Protein AF-A0A1G4YF52-F1 (afdb_monomer)

Mean predicted aligned error: 19.92 Å

pLDDT: mean 73.56, std 22.75, range [31.88, 98.62]

Secondary structure (DSSP, 8-state):
-------PPPPPP--PPP----------------PPP--PPP--PPPP------------PSP-S-------S-TTS-------PPPPPTT---TT-----PSPPTT--HHHHHHHHHHHHHHHHTTSS-GGGGGGGB-HHHHHHHHHSPPPHHHHS-SS--EE-PPEEEEEETTEEEEEEEEEETTEEEEEEEEEEEETTEEEEEEEEE-

InterPro domains:
  IPR045596 Protein of unknown function DUF6459 [PF20060] (109-211)

Foldseek 3Di:
DDDDDDDDDDDDDDDDDDDDDDDDDDDDDDDDDDDDDDDDPDDPDDPDPPDDDDDDDDDPDPDPPPDPPPPPDDPPDPPPDDPDDPDPDPPCPPPPPPPPCDPAQLQGDCQVLLVVLVVQLLCCLLVVHPLVVCPVQADPVVSCCSVVDRRDCQSPDDDFDKDKDDKDWDCPDPQKIKIWIWIDGPRDIKIKIWIWGQDPSHTHTPDIDID

Radius of gyration: 33.39 Å; Cα contacts (8 Å, |Δi|>4): 180; chains: 1; bounding box: 87×98×67 Å

Organism: NCBI:txid1960309

Nearest PDB structures (foldseek):
  3fka-assembly1_D  TM=5.921E-01  e=1.219E-02  Ruegeria pomeroyi DSS-3
  6w3w-assembly1_A  TM=5.669E-01  e=1.467E-02  synthetic construct
  6d63-assembly3_E  TM=6.191E-01  e=3.702E-02  Pseudomonas sp. ADP
  5kph-assembly1_A  TM=7.102E-01  e=6.863E-02  synthetic construct
  4r80-assembly2_B  TM=5.428E-01  e=4.456E-02  synthetic construct

Sequence (211 aa):
MSTPAPLHLDPATSNPATSNPATSNSATSNPATSNPAASNPAVHERPAPGRVRLRLVPTPGPSTQAVPVTQLVQRGVPALRPVLAPGPRPGAVPAGAAVRTGAPSPAGPPAPVAHRLLTMTLEAFSGLRPLAQLRAAYTLPVFTAITRGRRPAWCAAGSGPLLVGGVRVAEPVEGVAEVCAVARRNGRAHAVAARLEVIDGRWRCTALQVG

Structure (mmCIF, N/CA/C/O backbone):
data_AF-A0A1G4YF52-F1
#
_entry.id   AF-A0A1G4YF52-F1
#
loop_
_atom_site.group_PDB
_atom_site.id
_atom_site.type_symbol
_atom_site.label_atom_id
_atom_site.label_alt_id
_atom_site.label_comp_id
_atom_site.label_asym_id
_atom_site.label_entity_id
_atom_site.label_seq_id
_atom_site.pdbx_PDB_ins_code
_atom_site.Cartn_x
_atom_site.Cartn_y
_atom_site.Cartn_z
_atom_site.occupancy
_atom_site.B_iso_or_equiv
_atom_site.auth_seq_id
_atom_site.auth_comp_id
_atom_site.auth_asym_id
_atom_site.auth_atom_id
_atom_site.pdbx_PDB_model_num
ATOM 1 N N . MET A 1 1 ? 46.191 65.620 31.663 1.00 46.88 1 MET A N 1
ATOM 2 C CA . MET A 1 1 ? 45.091 64.702 32.028 1.00 46.88 1 MET A CA 1
ATOM 3 C C . MET A 1 1 ? 45.248 63.423 31.224 1.00 46.88 1 MET A C 1
ATOM 5 O O . MET A 1 1 ? 45.561 63.528 30.047 1.00 46.88 1 MET A O 1
ATOM 9 N N . SER A 1 2 ? 45.023 62.285 31.887 1.00 44.31 2 SER A N 1
ATOM 10 C CA . SER A 1 2 ? 44.928 60.901 31.384 1.00 44.31 2 SER A CA 1
ATOM 11 C C . SER A 1 2 ? 46.107 59.972 31.694 1.00 44.31 2 SER A C 1
ATOM 13 O O . SER A 1 2 ? 47.154 59.988 31.057 1.00 44.31 2 SER A O 1
ATOM 15 N N . THR A 1 3 ? 45.831 59.132 32.690 1.00 48.50 3 THR A N 1
ATOM 16 C CA . THR A 1 3 ? 46.505 57.908 33.139 1.00 48.50 3 THR A CA 1
ATOM 17 C C . THR A 1 3 ? 45.702 56.710 32.605 1.00 48.50 3 THR A C 1
ATOM 19 O O . THR A 1 3 ? 44.473 56.818 32.590 1.00 48.50 3 THR A O 1
ATOM 22 N N . PRO A 1 4 ? 46.299 55.560 32.240 1.00 57.59 4 PRO A N 1
ATOM 23 C CA . PRO A 1 4 ? 45.548 54.313 32.086 1.00 57.59 4 PRO A CA 1
ATOM 24 C C . PRO A 1 4 ? 45.730 53.355 33.281 1.00 57.59 4 PRO A C 1
ATOM 26 O O . PRO A 1 4 ? 46.812 53.244 33.855 1.00 57.59 4 PRO A O 1
ATOM 29 N N . ALA A 1 5 ? 44.640 52.662 33.624 1.00 48.91 5 ALA A N 1
ATOM 30 C CA . ALA A 1 5 ? 44.493 51.641 34.668 1.00 48.91 5 ALA A CA 1
ATOM 31 C C . ALA A 1 5 ? 44.060 50.281 34.043 1.00 48.91 5 ALA A C 1
ATOM 33 O O . ALA A 1 5 ? 43.689 50.267 32.866 1.00 48.91 5 ALA A O 1
ATOM 34 N N . PRO A 1 6 ? 44.138 49.145 34.774 1.00 52.19 6 PRO A N 1
ATOM 35 C CA . PRO A 1 6 ? 44.513 47.847 34.195 1.00 52.19 6 PRO A CA 1
ATOM 36 C C . PRO A 1 6 ? 43.416 46.756 34.092 1.00 52.19 6 PRO A C 1
ATOM 38 O O . PRO A 1 6 ? 42.407 46.793 34.784 1.00 52.19 6 PRO A O 1
ATOM 41 N N . LEU A 1 7 ? 43.731 45.772 33.231 1.00 43.50 7 LEU A N 1
ATOM 42 C CA . LEU A 1 7 ? 43.538 44.301 33.250 1.00 43.50 7 LEU A CA 1
ATOM 43 C C . LEU A 1 7 ? 42.198 43.666 33.701 1.00 43.50 7 LEU A C 1
ATOM 45 O O . LEU A 1 7 ? 41.779 43.747 34.850 1.00 43.50 7 LEU A O 1
ATOM 49 N N . HIS A 1 8 ? 41.619 42.900 32.767 1.00 41.81 8 HIS A N 1
ATOM 50 C CA . HIS A 1 8 ? 40.391 42.099 32.846 1.00 41.81 8 HIS A CA 1
ATOM 51 C C . HIS A 1 8 ? 40.718 40.615 33.139 1.00 41.81 8 HIS A C 1
ATOM 53 O O . HIS A 1 8 ? 41.602 40.052 32.495 1.00 41.81 8 HIS A O 1
ATOM 59 N N . LEU A 1 9 ? 40.020 39.990 34.097 1.00 41.12 9 LEU A N 1
ATOM 60 C CA . LEU A 1 9 ? 40.121 38.569 34.481 1.00 41.12 9 L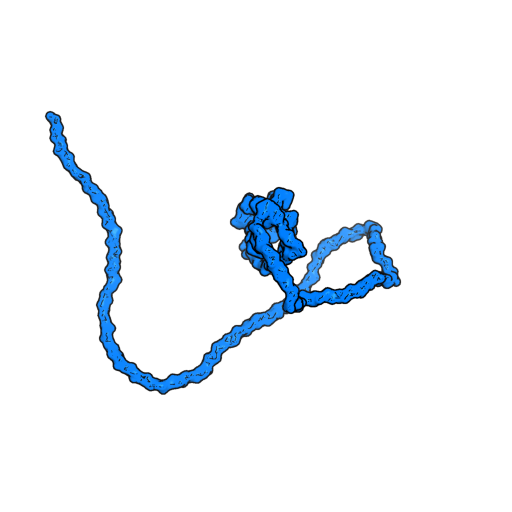EU A CA 1
ATOM 61 C C . LEU A 1 9 ? 38.949 37.765 33.886 1.00 41.12 9 LEU A C 1
ATOM 63 O O . LEU A 1 9 ? 37.799 38.186 34.001 1.00 41.12 9 LEU A O 1
ATOM 67 N N . ASP A 1 10 ? 39.251 36.607 33.294 1.00 47.50 10 ASP A N 1
ATOM 68 C CA . ASP A 1 10 ? 38.288 35.655 32.716 1.00 47.50 10 ASP A CA 1
ATOM 69 C C . ASP A 1 10 ? 37.679 34.683 33.757 1.00 47.50 10 ASP A C 1
ATOM 7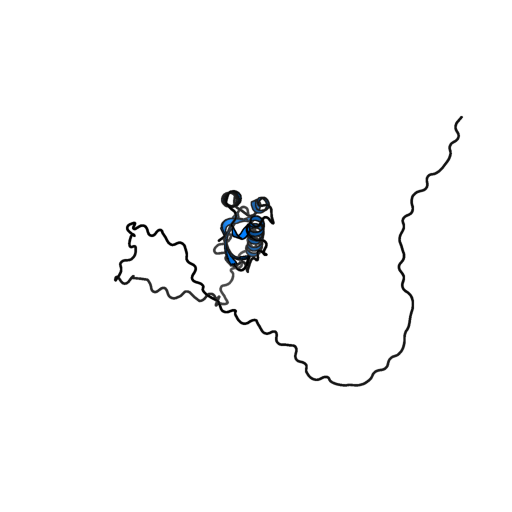1 O O . ASP A 1 10 ? 38.282 34.433 34.806 1.00 47.50 10 ASP A O 1
ATOM 75 N N . PRO A 1 11 ? 36.484 34.110 33.486 1.00 45.78 11 PRO A N 1
ATOM 76 C CA . PRO A 1 11 ? 35.719 33.319 34.450 1.00 45.78 11 PRO A CA 1
ATOM 77 C C . PRO A 1 11 ? 36.140 31.841 34.557 1.00 45.78 11 PRO A C 1
ATOM 79 O O . PRO A 1 11 ? 36.526 31.187 33.589 1.00 45.78 11 PRO A O 1
ATOM 82 N N . ALA A 1 12 ? 35.984 31.302 35.769 1.00 36.62 12 ALA A N 1
ATOM 83 C CA . ALA A 1 12 ? 36.303 29.935 36.169 1.00 36.62 12 ALA A CA 1
ATOM 84 C C . ALA A 1 12 ? 35.325 28.874 35.619 1.00 36.62 12 ALA A C 1
ATOM 86 O O . ALA A 1 12 ? 34.113 28.957 35.818 1.00 36.62 12 ALA A O 1
ATOM 87 N N . THR A 1 13 ? 35.866 27.808 35.023 1.00 41.22 13 THR A N 1
ATOM 88 C CA . THR A 1 13 ? 35.187 26.520 34.796 1.00 41.22 13 THR A CA 1
ATOM 89 C C . THR A 1 13 ? 35.236 25.649 36.054 1.00 41.22 13 THR A C 1
ATOM 91 O O . THR A 1 13 ? 36.308 25.408 36.605 1.00 41.22 13 THR A O 1
ATOM 94 N N . SER A 1 14 ? 34.078 25.146 36.486 1.00 36.59 14 SER A N 1
ATOM 95 C CA . SER A 1 14 ? 33.910 24.257 37.642 1.00 36.59 14 SER A CA 1
ATOM 96 C C . SER A 1 14 ? 33.660 22.815 37.175 1.00 36.59 14 SER A C 1
ATOM 98 O O . SER A 1 14 ? 32.761 22.592 36.371 1.00 36.59 14 SER A O 1
ATOM 100 N N . ASN A 1 15 ? 34.425 21.846 37.690 1.00 45.88 15 ASN A N 1
ATOM 101 C CA . ASN A 1 15 ? 34.174 20.401 37.572 1.00 45.88 15 ASN A CA 1
ATOM 102 C C . ASN A 1 15 ? 34.258 19.777 38.979 1.00 45.88 15 ASN A C 1
ATOM 104 O O . ASN A 1 15 ? 35.278 19.983 39.640 1.00 45.88 15 ASN A O 1
ATOM 108 N N . PRO A 1 16 ? 33.262 18.997 39.446 1.00 45.12 16 PRO 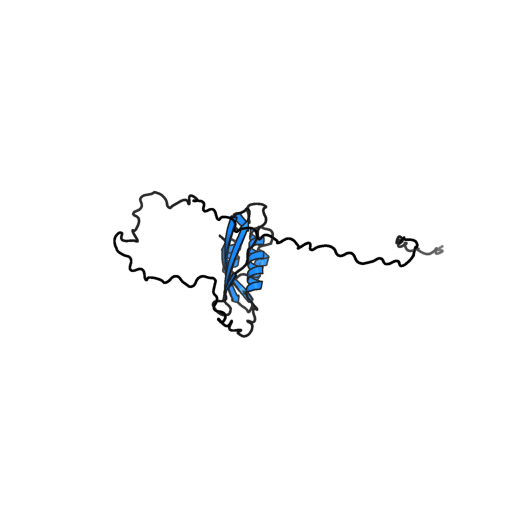A N 1
ATOM 109 C CA . PRO A 1 16 ? 33.380 18.258 40.698 1.00 45.12 16 PRO A CA 1
ATOM 110 C C . PRO A 1 16 ? 33.830 16.796 40.523 1.00 45.12 16 PRO A C 1
ATOM 112 O O . PRO A 1 16 ? 33.685 16.177 39.471 1.00 45.12 16 PRO A O 1
ATOM 115 N N . ALA A 1 17 ? 34.406 16.300 41.618 1.00 37.47 17 ALA A N 1
ATOM 116 C CA . ALA A 1 17 ? 35.292 15.153 41.773 1.00 37.47 17 ALA A CA 1
ATOM 117 C C . ALA A 1 17 ? 34.641 13.758 41.730 1.00 37.47 17 ALA A C 1
ATOM 119 O O . ALA A 1 17 ? 33.527 13.540 42.201 1.00 37.47 17 ALA A O 1
ATOM 120 N N . THR A 1 18 ? 35.441 12.784 41.294 1.00 38.78 18 THR A N 1
ATOM 121 C CA . THR A 1 18 ? 35.258 11.345 41.519 1.00 38.78 18 THR A CA 1
ATOM 122 C C . THR A 1 18 ? 35.755 10.979 42.920 1.00 38.78 18 THR A C 1
ATOM 124 O O . THR A 1 18 ? 36.877 11.320 43.286 1.00 38.78 18 THR A O 1
ATOM 127 N N . SER A 1 19 ? 34.951 10.249 43.693 1.00 38.62 19 SER A N 1
ATOM 128 C CA . SER A 1 19 ? 35.363 9.627 44.959 1.00 38.62 19 SER A CA 1
ATOM 129 C C . SER A 1 19 ? 35.178 8.116 44.858 1.00 38.62 19 SER A C 1
ATOM 131 O O . SER A 1 19 ? 34.131 7.690 44.383 1.00 38.62 19 SER A O 1
ATOM 133 N N . ASN A 1 20 ? 36.167 7.329 45.301 1.00 41.28 20 ASN A N 1
ATOM 134 C CA . ASN A 1 20 ? 35.974 6.021 45.949 1.00 41.28 20 ASN A CA 1
ATOM 135 C C . ASN A 1 20 ? 37.295 5.506 46.573 1.00 41.28 20 ASN A C 1
ATOM 137 O O . ASN A 1 20 ? 38.313 5.505 45.876 1.00 41.28 20 ASN A O 1
ATOM 141 N N . PRO A 1 21 ? 37.298 5.044 47.844 1.00 43.25 21 PRO A N 1
ATOM 142 C CA . PRO A 1 21 ? 38.483 4.500 48.512 1.00 43.25 21 PRO A CA 1
ATOM 143 C C . PRO A 1 21 ? 38.496 2.959 48.706 1.00 43.25 21 PRO A C 1
ATOM 145 O O . PRO A 1 21 ? 37.463 2.325 48.884 1.00 43.25 21 PRO A O 1
ATOM 148 N N . ALA A 1 22 ? 39.732 2.434 48.710 1.00 33.78 22 ALA A N 1
ATOM 149 C CA . ALA A 1 22 ? 40.389 1.415 49.562 1.00 33.78 22 ALA A CA 1
ATOM 150 C C . ALA A 1 22 ? 39.863 -0.042 49.771 1.00 33.78 22 ALA A C 1
ATOM 152 O O . ALA A 1 22 ? 38.911 -0.291 50.499 1.00 33.78 22 ALA A O 1
ATOM 153 N N . THR A 1 23 ? 40.674 -0.987 49.245 1.00 42.25 23 THR A N 1
ATOM 154 C CA . THR A 1 23 ? 41.221 -2.271 49.788 1.00 42.25 23 THR A CA 1
ATOM 155 C C . THR A 1 23 ? 40.370 -3.280 50.577 1.00 42.25 23 THR A C 1
ATOM 157 O O . THR A 1 23 ? 39.848 -2.949 51.635 1.00 42.25 23 THR A O 1
ATOM 160 N N . SER A 1 24 ? 40.471 -4.573 50.202 1.00 32.03 24 SER A N 1
ATOM 161 C CA . SER A 1 24 ? 41.032 -5.671 51.039 1.00 32.03 24 SER A CA 1
ATOM 162 C C . SER A 1 24 ? 41.076 -7.018 50.283 1.00 32.03 24 SER A C 1
ATOM 164 O O . SER A 1 24 ? 40.087 -7.431 49.687 1.00 32.03 24 SER A O 1
ATOM 166 N N . ASN A 1 25 ? 42.218 -7.714 50.342 1.00 41.75 25 ASN A N 1
ATOM 167 C CA . ASN A 1 25 ? 42.430 -9.084 49.842 1.00 41.75 25 ASN A CA 1
ATOM 168 C C . ASN A 1 25 ? 42.254 -10.099 50.987 1.00 41.75 25 ASN A C 1
ATOM 170 O O . ASN A 1 25 ? 42.593 -9.746 52.115 1.00 41.75 25 ASN A O 1
ATOM 174 N N . SER A 1 26 ? 41.876 -11.358 50.700 1.00 35.75 26 SER A N 1
ATOM 175 C CA . SER A 1 26 ? 42.538 -12.573 51.242 1.00 35.75 26 SER A CA 1
ATOM 176 C C . SER A 1 26 ? 41.944 -13.911 50.754 1.00 35.75 26 SER A C 1
ATOM 178 O O . SER A 1 26 ? 40.742 -14.130 50.825 1.00 35.75 26 SER A O 1
ATOM 180 N N . ALA A 1 27 ? 42.878 -14.800 50.390 1.00 32.88 27 ALA A N 1
ATOM 181 C CA . ALA A 1 27 ? 42.946 -16.258 50.577 1.00 32.88 27 ALA A CA 1
ATOM 182 C C . ALA A 1 27 ? 42.021 -17.241 49.818 1.00 32.88 27 ALA A C 1
ATOM 184 O O . ALA A 1 27 ? 40.815 -17.337 50.012 1.00 32.88 27 ALA A O 1
ATOM 185 N N . THR A 1 28 ? 42.705 -18.087 49.044 1.00 42.00 28 THR A N 1
ATOM 186 C CA . THR A 1 28 ? 42.311 -19.366 48.443 1.00 42.00 28 THR A CA 1
ATOM 187 C C . THR A 1 28 ? 41.859 -20.396 49.485 1.00 42.00 28 THR A C 1
ATOM 189 O O . THR A 1 28 ? 42.570 -20.645 50.456 1.00 42.00 28 THR A O 1
ATOM 192 N N . SER A 1 29 ? 40.732 -21.073 49.248 1.00 33.78 29 SER A N 1
ATOM 193 C CA . SER A 1 29 ? 40.367 -22.360 49.867 1.00 33.78 29 SER A CA 1
ATOM 194 C C . SER A 1 29 ? 39.325 -23.064 48.986 1.00 33.78 29 SER A C 1
ATOM 196 O O . SER A 1 29 ? 38.200 -22.589 48.867 1.00 33.78 29 SER A O 1
ATOM 198 N N . ASN A 1 30 ? 39.689 -24.184 48.354 1.00 40.62 30 ASN A N 1
ATOM 199 C CA . ASN A 1 30 ? 38.728 -25.085 47.701 1.00 40.62 30 ASN A CA 1
ATOM 200 C C . ASN A 1 30 ? 37.968 -25.900 48.760 1.00 40.62 30 ASN A C 1
ATOM 202 O O . ASN A 1 30 ? 38.568 -26.285 49.766 1.00 40.62 30 ASN A O 1
ATOM 206 N N . PRO A 1 31 ? 36.717 -26.300 48.476 1.00 40.75 31 PRO A N 1
ATOM 207 C CA . PRO A 1 31 ? 36.337 -27.673 48.790 1.00 40.75 31 PRO A CA 1
ATOM 208 C C . PRO A 1 31 ? 35.545 -28.379 47.676 1.00 40.75 31 PRO A C 1
ATOM 210 O O . PRO A 1 31 ? 35.240 -27.835 46.619 1.00 40.75 31 PRO A O 1
ATOM 213 N N . ALA A 1 32 ? 35.328 -29.662 47.948 1.00 31.88 32 ALA A N 1
ATOM 214 C CA . ALA A 1 32 ? 35.034 -30.767 47.058 1.00 31.88 32 ALA A CA 1
ATOM 215 C C . ALA A 1 32 ? 33.641 -30.799 46.403 1.00 31.88 32 ALA A C 1
ATOM 217 O O . ALA A 1 32 ? 32.674 -30.179 46.832 1.00 31.88 32 ALA A O 1
ATOM 218 N N . THR A 1 33 ? 33.600 -31.647 45.379 1.00 43.66 33 THR A N 1
ATOM 219 C CA . THR A 1 33 ? 32.490 -32.284 44.670 1.00 43.66 33 THR A CA 1
ATOM 220 C C . THR A 1 33 ? 31.196 -32.470 45.474 1.00 43.66 33 THR A C 1
ATOM 222 O O . THR A 1 33 ? 31.136 -33.265 46.408 1.00 43.66 33 THR A O 1
ATOM 225 N N . SER A 1 34 ? 30.112 -31.865 44.990 1.00 34.03 34 SER A N 1
ATOM 226 C CA . SER A 1 34 ? 28.740 -32.326 45.236 1.00 34.03 34 SER A CA 1
ATOM 227 C C . SER A 1 34 ? 27.871 -31.995 44.021 1.00 34.03 34 SER A C 1
ATOM 229 O O . SER A 1 34 ? 27.716 -30.837 43.641 1.00 34.03 34 SER A O 1
ATOM 231 N N . ASN A 1 35 ? 27.366 -33.046 43.383 1.00 41.06 35 ASN A N 1
ATOM 232 C CA . ASN A 1 35 ? 26.596 -33.034 42.143 1.00 41.06 35 ASN A CA 1
ATOM 233 C C . ASN A 1 35 ? 25.138 -32.604 42.429 1.00 41.06 35 ASN A C 1
ATOM 235 O O . ASN A 1 35 ? 24.509 -33.250 43.271 1.00 41.06 35 ASN A O 1
ATOM 239 N N . PRO A 1 36 ? 24.550 -31.591 41.763 1.00 39.94 36 PRO A N 1
ATOM 240 C CA . PRO A 1 36 ? 23.117 -31.346 41.847 1.00 39.94 36 PRO A CA 1
ATOM 241 C C . PRO A 1 36 ? 22.361 -32.080 40.734 1.00 39.94 36 PRO A C 1
ATOM 243 O O . PRO A 1 36 ? 22.730 -32.063 39.560 1.00 39.94 36 PRO A O 1
ATOM 246 N N . ALA A 1 37 ? 21.284 -32.739 41.152 1.00 35.53 37 ALA A N 1
ATOM 247 C CA . ALA A 1 37 ? 20.333 -33.459 40.326 1.00 35.53 37 ALA A CA 1
ATOM 248 C C . ALA A 1 37 ? 19.732 -32.599 39.199 1.00 35.53 37 ALA A C 1
ATOM 250 O O . ALA A 1 37 ? 19.524 -31.392 39.334 1.00 35.53 37 ALA A O 1
ATOM 251 N N . ALA A 1 38 ? 19.413 -33.281 38.099 1.00 43.91 38 ALA A N 1
ATOM 252 C CA . ALA A 1 38 ? 18.742 -32.762 36.919 1.00 43.91 38 ALA A CA 1
ATOM 253 C C . ALA A 1 38 ? 17.553 -31.847 37.262 1.00 43.91 38 ALA A C 1
ATOM 255 O O . ALA A 1 38 ? 16.539 -32.292 37.793 1.00 43.91 38 ALA A O 1
ATOM 256 N N . SER A 1 39 ? 17.662 -30.575 36.881 1.00 37.03 39 SER A N 1
ATOM 257 C CA . SER A 1 39 ? 16.522 -29.670 36.743 1.00 37.03 39 SER A CA 1
ATOM 258 C C . SER A 1 39 ? 16.392 -29.327 35.266 1.00 37.03 39 SER A C 1
ATOM 260 O O . SER A 1 39 ? 17.145 -28.524 34.722 1.00 37.03 39 SER A O 1
ATOM 262 N N . ASN A 1 40 ? 15.477 -30.023 34.599 1.00 46.41 40 ASN 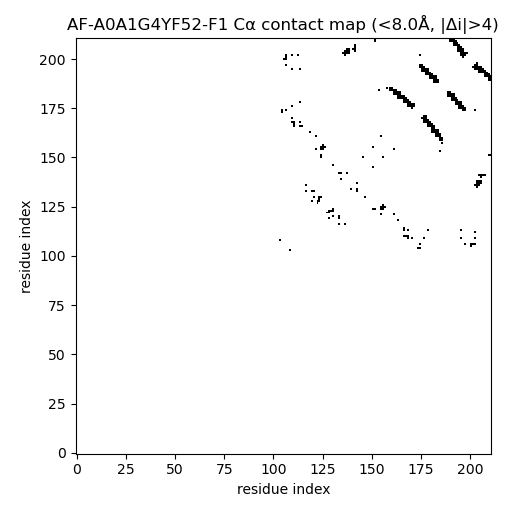A N 1
ATOM 263 C CA . ASN A 1 40 ? 15.143 -29.794 33.200 1.00 46.41 40 ASN A CA 1
ATOM 264 C C . ASN A 1 40 ? 14.492 -28.397 33.068 1.00 46.41 40 ASN A C 1
ATOM 266 O O . ASN A 1 40 ? 13.570 -28.107 33.836 1.00 46.41 40 ASN A O 1
ATOM 270 N N . PRO A 1 41 ? 14.919 -27.519 32.142 1.00 43.19 41 PRO A N 1
ATOM 271 C CA . 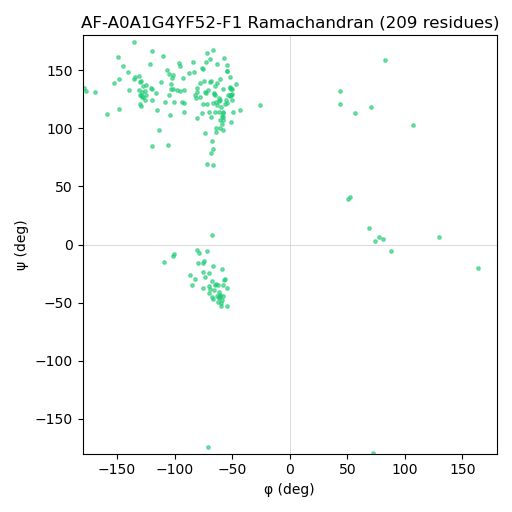PRO A 1 41 ? 14.266 -26.230 31.945 1.00 43.19 41 PRO A CA 1
ATOM 272 C C . PRO A 1 41 ? 12.871 -26.414 31.331 1.00 43.19 41 PRO A C 1
ATOM 274 O O . PRO A 1 41 ? 12.651 -27.265 30.468 1.00 43.19 41 PRO A O 1
ATOM 277 N N . ALA A 1 42 ? 11.929 -25.609 31.820 1.00 38.94 42 ALA A N 1
ATOM 278 C CA . ALA A 1 42 ? 10.509 -25.659 31.503 1.00 38.94 42 ALA A CA 1
ATOM 279 C C . ALA A 1 42 ? 10.230 -25.650 29.991 1.00 38.94 42 ALA A C 1
ATOM 281 O O . ALA A 1 42 ? 10.674 -24.773 29.248 1.00 38.94 42 ALA A O 1
ATOM 282 N N . VAL A 1 43 ? 9.427 -26.619 29.554 1.00 39.47 43 VAL A N 1
ATOM 283 C CA . VAL A 1 43 ? 8.805 -26.640 28.232 1.00 39.47 43 VAL A CA 1
ATOM 284 C C . VAL A 1 43 ? 7.906 -25.407 28.124 1.00 39.47 43 VAL A C 1
ATOM 286 O O . VAL A 1 43 ? 6.908 -25.296 28.831 1.00 39.47 43 VAL A O 1
ATOM 289 N N . HIS A 1 44 ? 8.250 -24.469 27.242 1.00 41.75 44 HIS A N 1
ATOM 290 C CA . HIS A 1 44 ? 7.326 -23.418 26.831 1.00 41.75 44 HIS A CA 1
ATOM 291 C C . HIS A 1 44 ? 6.141 -24.069 26.110 1.00 41.75 44 HIS A C 1
ATOM 293 O O . HIS A 1 44 ? 6.231 -24.432 24.934 1.00 41.75 44 HIS A O 1
ATOM 299 N N . GLU A 1 45 ? 5.023 -24.232 26.816 1.00 38.84 45 GLU A N 1
ATOM 300 C CA . GLU A 1 45 ? 3.760 -24.627 26.208 1.00 38.84 45 GLU A CA 1
ATOM 301 C C . GLU A 1 45 ? 3.354 -23.591 25.154 1.00 38.84 45 GLU A C 1
ATOM 303 O O . GLU A 1 45 ? 3.152 -22.403 25.415 1.00 38.84 45 GLU A O 1
ATOM 308 N N . ARG A 1 46 ? 3.256 -24.067 23.915 1.00 42.69 46 ARG A N 1
ATOM 309 C CA . ARG A 1 46 ? 2.696 -23.333 22.787 1.00 42.69 46 AR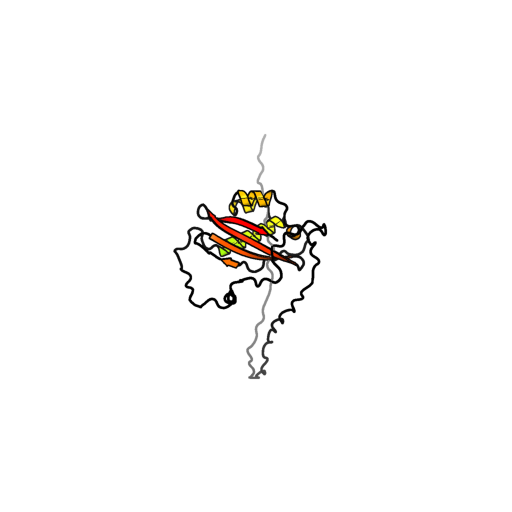G A CA 1
ATOM 310 C C . ARG A 1 46 ? 1.226 -23.026 23.106 1.00 42.69 46 ARG A C 1
ATOM 312 O O . ARG A 1 46 ? 0.486 -23.972 23.375 1.00 42.69 46 ARG A O 1
ATOM 319 N N . PRO A 1 47 ? 0.758 -21.766 23.039 1.00 48.59 47 PRO A N 1
ATOM 320 C CA . PRO A 1 47 ? -0.650 -21.477 23.271 1.00 48.59 47 PRO A CA 1
ATOM 321 C C . PRO A 1 47 ? -1.485 -22.233 22.233 1.00 48.59 47 PRO A C 1
ATOM 323 O O . PRO A 1 47 ? -1.243 -22.129 21.026 1.00 48.59 47 PRO A O 1
ATOM 326 N N . ALA A 1 48 ? -2.433 -23.035 22.720 1.00 59.75 48 ALA A N 1
ATOM 327 C CA . ALA A 1 48 ? -3.352 -23.804 21.893 1.00 59.75 48 ALA A CA 1
ATOM 328 C C . ALA A 1 48 ? -4.037 -22.888 20.858 1.00 59.75 48 ALA A C 1
ATOM 330 O O . ALA A 1 48 ? -4.326 -21.726 21.168 1.00 59.75 48 ALA A O 1
ATOM 331 N N . PRO A 1 49 ? -4.312 -23.365 19.628 1.00 57.53 49 PRO A N 1
ATOM 332 C CA . PRO A 1 49 ? -4.990 -22.557 18.625 1.00 57.53 49 PRO A CA 1
ATOM 333 C C . PRO A 1 49 ? -6.356 -22.123 19.167 1.00 57.53 49 PRO A C 1
ATOM 335 O O . PRO A 1 49 ? -7.259 -22.938 19.357 1.00 57.53 49 PRO A O 1
ATOM 338 N N . GLY A 1 50 ? -6.483 -20.824 19.447 1.00 63.34 50 GLY A N 1
ATOM 339 C CA . GLY A 1 50 ? -7.711 -20.222 19.944 1.00 63.34 50 GLY A CA 1
ATOM 340 C C . GLY A 1 50 ? -8.886 -20.586 19.042 1.00 63.34 50 GLY A C 1
ATOM 341 O O . GLY A 1 50 ? -8.832 -20.425 17.821 1.00 63.34 50 GLY A O 1
ATOM 342 N N . ARG A 1 51 ? -9.948 -21.110 19.653 1.00 59.44 51 ARG A N 1
ATOM 343 C CA . ARG A 1 51 ? -11.162 -21.566 18.975 1.00 59.44 51 ARG A CA 1
ATOM 344 C C . ARG A 1 51 ? -11.768 -20.404 18.181 1.00 59.44 51 ARG A C 1
ATOM 346 O O . ARG A 1 51 ? -12.230 -19.423 18.761 1.00 59.44 51 ARG A O 1
ATOM 353 N N . VAL A 1 52 ? -11.762 -20.497 16.852 1.00 59.88 52 VAL A N 1
ATOM 354 C CA . VAL A 1 52 ? -12.394 -19.491 15.987 1.00 59.88 52 VAL A CA 1
ATOM 355 C C . VAL A 1 52 ? -13.904 -19.543 16.214 1.00 59.88 52 VAL A C 1
ATOM 357 O O . VAL A 1 52 ? -14.528 -20.588 16.032 1.00 59.88 52 VAL A O 1
ATOM 360 N N . ARG A 1 53 ? -14.503 -18.418 16.621 1.00 68.75 53 ARG A N 1
ATOM 361 C CA . ARG A 1 53 ? -15.954 -18.297 16.798 1.00 68.75 53 ARG A CA 1
ATOM 362 C C . ARG A 1 53 ? -16.542 -17.509 15.637 1.00 68.75 53 ARG A C 1
ATOM 364 O O . ARG A 1 53 ? -16.314 -16.307 15.516 1.00 68.75 53 ARG A O 1
ATOM 371 N N . LEU A 1 54 ? -17.313 -18.186 14.795 1.00 53.38 54 LEU A N 1
ATOM 372 C CA . LEU A 1 54 ? -18.115 -17.528 13.771 1.00 53.38 54 LEU A CA 1
ATOM 373 C C . LEU A 1 54 ? -19.313 -16.853 14.449 1.00 53.38 54 LEU A C 1
ATOM 375 O O . LEU A 1 54 ? -19.996 -17.461 15.273 1.00 53.38 54 LEU A O 1
ATOM 379 N N . ARG A 1 55 ? -19.551 -15.582 14.122 1.00 71.88 55 ARG A N 1
ATOM 380 C CA . ARG A 1 55 ? -20.734 -14.835 14.552 1.00 71.88 55 ARG A CA 1
ATOM 381 C C . ARG A 1 55 ? -21.488 -14.407 13.306 1.00 71.88 55 ARG A C 1
ATOM 383 O O . ARG A 1 55 ? -20.916 -13.730 12.456 1.00 71.88 55 ARG A O 1
ATOM 390 N N . LEU A 1 56 ? -22.761 -14.778 13.222 1.00 66.38 56 LEU A N 1
ATOM 391 C CA . LEU A 1 56 ? -23.657 -14.236 12.212 1.00 66.38 56 LEU A CA 1
ATOM 392 C C . LEU A 1 56 ? -23.832 -12.738 12.493 1.00 66.38 56 LEU A C 1
ATOM 394 O O . LEU A 1 56 ? -24.334 -12.351 13.550 1.00 66.38 56 LEU A O 1
ATOM 398 N N . VAL A 1 57 ? -23.340 -11.902 11.582 1.00 69.75 57 VAL A N 1
ATOM 399 C CA . VAL A 1 57 ? -23.535 -10.451 11.617 1.00 69.75 57 VAL A CA 1
ATOM 400 C C . VAL A 1 57 ? -24.656 -10.134 10.633 1.00 69.75 57 VAL A C 1
ATOM 402 O O . VAL A 1 57 ? -24.514 -10.486 9.460 1.00 69.75 57 VAL A O 1
ATOM 405 N N . PRO A 1 58 ? -25.753 -9.490 11.070 1.00 51.09 58 PRO A N 1
ATOM 406 C CA . PRO A 1 58 ? -26.755 -8.973 10.154 1.00 51.09 58 PRO A CA 1
ATOM 407 C C . PRO A 1 58 ? -26.076 -7.956 9.238 1.00 51.09 58 PRO A C 1
ATOM 409 O O . PRO A 1 58 ? -25.678 -6.876 9.672 1.00 51.09 58 PRO A O 1
ATOM 412 N N . THR A 1 59 ? -25.870 -8.336 7.984 1.00 52.72 59 THR A N 1
ATOM 413 C CA . THR A 1 59 ? -25.515 -7.382 6.940 1.00 52.72 59 THR A CA 1
ATOM 414 C C . THR A 1 59 ? -26.817 -6.727 6.494 1.00 52.72 59 THR A C 1
ATOM 416 O O . THR A 1 59 ? -27.810 -7.443 6.339 1.00 52.72 59 THR A O 1
ATOM 419 N N . PRO A 1 60 ? -26.873 -5.392 6.337 1.00 64.81 60 PRO A N 1
ATOM 420 C CA . PRO A 1 60 ? -28.013 -4.768 5.686 1.00 64.81 60 PRO A CA 1
ATOM 421 C C . PRO A 1 60 ? -28.100 -5.362 4.279 1.00 64.81 60 PRO A C 1
ATOM 423 O O . PRO A 1 60 ? -27.263 -5.091 3.418 1.00 64.81 60 PRO A O 1
ATOM 426 N N . GLY A 1 61 ? -29.051 -6.277 4.105 1.00 59.44 61 GLY A N 1
ATOM 427 C CA . GLY A 1 61 ? -29.351 -6.891 2.825 1.00 59.44 61 GLY A CA 1
ATOM 428 C C . GLY A 1 61 ? -29.921 -5.853 1.857 1.00 59.44 61 GLY A C 1
ATOM 429 O O . GLY A 1 61 ? -30.277 -4.746 2.272 1.00 59.44 61 GLY A O 1
ATOM 430 N N . PRO A 1 62 ? -30.013 -6.192 0.564 1.00 60.09 62 PRO A N 1
ATOM 431 C CA . PRO A 1 62 ? -30.695 -5.340 -0.402 1.00 60.09 62 PRO A CA 1
ATOM 432 C C . PRO A 1 62 ? -32.128 -5.044 0.067 1.00 60.09 62 PRO A C 1
ATOM 434 O O . PRO A 1 62 ? -32.744 -5.853 0.763 1.00 60.09 62 PRO A O 1
ATOM 437 N N . SER A 1 63 ? -32.646 -3.871 -0.302 1.00 60.28 63 SER A N 1
ATOM 438 C CA . SER A 1 63 ? -33.988 -3.421 0.074 1.00 60.28 63 SER A CA 1
ATOM 439 C C . SER A 1 63 ? -35.041 -4.489 -0.226 1.00 60.28 63 SER A C 1
ATOM 441 O O . SER A 1 63 ? -35.097 -5.003 -1.339 1.00 60.28 63 SER A O 1
ATOM 443 N N . THR A 1 64 ? -35.934 -4.747 0.726 1.00 58.25 64 THR A N 1
ATOM 444 C CA . THR A 1 64 ? -37.098 -5.644 0.609 1.00 58.25 64 THR A CA 1
ATOM 445 C C . THR A 1 64 ? -38.181 -5.148 -0.356 1.00 58.25 64 THR A C 1
ATOM 447 O O . THR A 1 64 ? -39.259 -5.737 -0.419 1.00 58.25 64 THR A O 1
ATOM 450 N N . GLN A 1 65 ? -37.931 -4.075 -1.113 1.00 62.16 65 GLN A N 1
ATOM 451 C CA . GLN A 1 65 ? -38.840 -3.662 -2.174 1.00 62.16 65 GLN A CA 1
ATOM 452 C C . GLN A 1 65 ? -38.879 -4.737 -3.261 1.00 62.16 65 GLN A C 1
ATOM 454 O O . GLN A 1 65 ? -37.841 -5.177 -3.754 1.00 62.16 65 GLN A O 1
ATOM 459 N N . ALA A 1 66 ? -40.091 -5.148 -3.625 1.00 61.91 66 ALA A N 1
ATOM 460 C CA . ALA A 1 66 ? -40.357 -6.118 -4.675 1.00 61.91 66 ALA A CA 1
ATOM 461 C C . ALA A 1 66 ? -40.091 -5.502 -6.061 1.00 61.91 66 ALA A C 1
ATOM 463 O O . ALA A 1 66 ? -41.005 -5.241 -6.834 1.00 61.91 66 ALA A O 1
ATOM 464 N N . VAL A 1 67 ? -38.824 -5.240 -6.371 1.00 68.25 67 VAL A N 1
ATOM 465 C CA . VAL A 1 67 ? -38.362 -5.111 -7.756 1.00 68.25 67 VAL A CA 1
ATOM 466 C C . VAL A 1 67 ? -38.309 -6.523 -8.348 1.00 68.25 67 VAL A C 1
ATOM 468 O O . VAL A 1 67 ? -37.914 -7.452 -7.634 1.00 68.25 67 VAL A O 1
ATOM 471 N N . PRO A 1 68 ? -38.702 -6.736 -9.617 1.00 63.56 68 PRO A N 1
ATOM 472 C CA . PRO A 1 68 ? -38.556 -8.040 -10.249 1.00 63.56 68 PRO A CA 1
ATOM 473 C C . PRO A 1 68 ? -37.077 -8.437 -10.222 1.00 63.56 68 PRO A C 1
ATOM 475 O O . PRO A 1 68 ? -36.235 -7.837 -10.887 1.00 63.56 68 PRO A O 1
ATOM 478 N N . VAL A 1 69 ? -36.753 -9.433 -9.397 1.00 62.88 69 VAL A N 1
ATOM 479 C CA . VAL A 1 69 ? -35.404 -9.984 -9.310 1.00 62.88 69 VAL A CA 1
ATOM 480 C C . VAL A 1 69 ? -35.152 -10.732 -10.608 1.00 62.88 69 VAL A C 1
ATOM 482 O O . VAL A 1 69 ? -35.792 -11.751 -10.868 1.00 62.88 69 VAL A O 1
ATOM 485 N N . THR A 1 70 ? -34.209 -10.251 -11.414 1.00 69.44 70 THR A N 1
ATOM 486 C CA . THR A 1 70 ? -33.697 -11.022 -12.545 1.00 69.44 70 THR A CA 1
ATOM 487 C C . THR A 1 70 ? -33.140 -12.335 -12.003 1.00 69.44 70 THR A C 1
ATOM 489 O O . THR A 1 70 ? -32.105 -12.356 -11.332 1.00 69.44 70 THR A O 1
ATOM 492 N N . GLN A 1 71 ? -33.842 -13.443 -12.244 1.00 63.34 71 GLN A N 1
ATOM 493 C CA . GLN A 1 71 ? -33.361 -14.756 -11.837 1.00 63.34 71 GLN A CA 1
ATOM 494 C C . GLN A 1 71 ? -32.215 -15.168 -12.756 1.00 63.34 71 GLN A C 1
ATOM 496 O O . GLN A 1 71 ? -32.421 -15.707 -13.835 1.00 63.34 71 GLN A O 1
ATOM 501 N N . LEU A 1 72 ? -30.988 -14.922 -12.297 1.00 67.44 72 LEU A N 1
ATOM 502 C CA . LEU A 1 72 ? -29.759 -15.349 -12.976 1.00 67.44 72 LEU A CA 1
ATOM 503 C C . LEU A 1 72 ? -29.527 -16.868 -12.893 1.00 67.44 72 LEU A C 1
ATOM 505 O O . LEU A 1 72 ? -28.570 -17.380 -13.464 1.00 67.44 72 LEU A O 1
ATOM 509 N N . VAL A 1 73 ? -30.369 -17.587 -12.145 1.00 69.62 73 VAL A N 1
ATOM 510 C CA . VAL A 1 73 ? -30.265 -19.031 -11.943 1.00 69.62 73 VAL A CA 1
ATOM 511 C C . VAL A 1 73 ? -31.618 -19.667 -12.213 1.00 69.62 73 VAL A C 1
ATOM 513 O O . VAL A 1 73 ? -32.598 -19.378 -11.527 1.00 69.62 73 VAL A O 1
ATOM 516 N N . GLN A 1 74 ? -31.652 -20.581 -13.177 1.00 73.94 74 GLN A N 1
ATOM 517 C CA . GLN A 1 74 ? -32.824 -21.390 -13.475 1.00 73.94 74 GLN A CA 1
ATOM 518 C C . GLN A 1 74 ? -32.886 -22.556 -12.478 1.00 73.94 74 GLN A C 1
ATOM 520 O O . GLN A 1 74 ? -32.043 -23.455 -12.483 1.00 73.94 74 GLN A O 1
ATOM 525 N N . ARG A 1 75 ? -33.852 -22.514 -11.554 1.00 70.69 75 ARG A N 1
ATOM 526 C CA . ARG A 1 75 ? -34.031 -23.566 -10.541 1.00 70.69 75 ARG A CA 1
ATOM 527 C C . ARG A 1 75 ? -34.408 -24.888 -11.220 1.00 70.69 75 ARG A C 1
ATOM 529 O O . ARG A 1 75 ? -35.247 -24.900 -12.111 1.00 70.69 75 ARG A O 1
ATOM 536 N N . GLY A 1 76 ? -33.799 -25.992 -10.787 1.00 74.25 76 GLY A N 1
ATOM 537 C CA . GLY A 1 76 ? -34.077 -27.336 -11.314 1.00 74.25 76 GLY A CA 1
ATOM 538 C C . GLY A 1 76 ? -33.254 -27.741 -12.541 1.00 74.25 76 GLY A C 1
ATOM 539 O O . GLY A 1 76 ? -33.314 -28.899 -12.939 1.00 74.25 76 GLY A O 1
ATOM 540 N N . VAL A 1 77 ? -32.443 -26.837 -13.099 1.00 76.62 77 VAL A N 1
ATOM 541 C CA . VAL A 1 77 ? -31.479 -27.177 -14.151 1.00 76.62 77 VAL A CA 1
ATOM 542 C C . VAL A 1 77 ? -30.130 -27.487 -13.495 1.00 76.62 77 VAL A C 1
ATOM 544 O O . VAL A 1 77 ? -29.599 -26.625 -12.784 1.00 76.62 77 VAL A O 1
ATOM 547 N N . PRO A 1 78 ? -29.547 -28.684 -13.700 1.00 61.28 78 PRO A N 1
ATOM 548 C CA . PRO A 1 78 ? -28.177 -28.950 -13.290 1.00 61.28 78 PRO A CA 1
ATOM 549 C C . PRO A 1 78 ? -27.264 -27.943 -13.985 1.00 61.28 78 PRO A C 1
ATOM 551 O O . PRO A 1 78 ? -27.143 -27.939 -15.210 1.00 61.28 78 PRO A O 1
ATOM 554 N N . ALA A 1 79 ? -26.636 -27.054 -13.218 1.00 61.72 79 ALA A N 1
ATOM 555 C CA . ALA A 1 79 ? -25.604 -26.201 -13.776 1.00 61.72 79 ALA A CA 1
ATOM 556 C C . ALA A 1 79 ? -24.486 -27.121 -14.280 1.00 61.72 79 ALA A C 1
ATOM 558 O O . ALA A 1 79 ? -23.937 -27.892 -13.490 1.00 61.72 79 ALA A O 1
ATOM 559 N N . LEU A 1 80 ? -24.135 -27.024 -15.566 1.00 61.81 80 LEU A N 1
ATOM 560 C CA . LEU A 1 80 ? -22.891 -27.572 -16.106 1.00 61.81 80 LEU A CA 1
ATOM 561 C C . LEU A 1 80 ? -21.729 -26.786 -15.490 1.00 61.81 80 LEU A C 1
ATOM 563 O O . LEU A 1 80 ? -21.083 -25.969 -16.138 1.00 61.81 80 LEU A O 1
ATOM 567 N N . ARG A 1 81 ? -21.509 -26.959 -14.186 1.00 60.97 81 ARG A N 1
ATOM 568 C CA . ARG A 1 81 ? -20.301 -26.495 -13.529 1.00 60.97 81 ARG A CA 1
ATOM 569 C C . ARG A 1 81 ? -19.214 -27.471 -13.944 1.00 60.97 81 ARG A C 1
ATOM 571 O O . ARG A 1 81 ? -19.346 -28.658 -13.640 1.00 60.97 81 ARG A O 1
ATOM 578 N N . PRO A 1 82 ? -18.138 -27.001 -14.591 1.00 65.50 82 PRO A N 1
ATOM 579 C CA . PRO A 1 82 ? -16.923 -27.786 -14.650 1.00 65.50 82 PRO A CA 1
ATOM 580 C C . PRO A 1 82 ? -16.591 -28.205 -13.219 1.00 65.50 82 PRO A C 1
ATOM 582 O O . PRO A 1 82 ? -16.593 -27.365 -12.311 1.00 65.50 82 PRO A O 1
ATOM 585 N N . VAL A 1 83 ? -16.357 -29.497 -12.999 1.00 70.56 83 VAL A N 1
ATOM 586 C CA . VAL A 1 83 ? -15.796 -29.962 -11.732 1.00 70.56 83 VAL A CA 1
ATOM 587 C C . VAL A 1 83 ? -14.369 -29.430 -11.692 1.00 70.56 83 VAL A C 1
ATOM 589 O O . VAL A 1 83 ? -13.438 -30.045 -12.201 1.00 70.56 83 VAL A O 1
ATOM 592 N N . LEU A 1 84 ? -14.212 -28.224 -11.152 1.00 64.69 84 LEU A N 1
ATOM 593 C CA . LEU A 1 84 ? -12.910 -27.665 -10.840 1.00 64.69 84 LEU A CA 1
ATOM 594 C C . LEU A 1 84 ? -12.367 -28.504 -9.689 1.00 64.69 84 LEU A C 1
ATOM 596 O O . LEU A 1 84 ? -12.890 -28.449 -8.573 1.00 64.69 84 LEU A O 1
ATOM 600 N N . ALA A 1 85 ? -11.346 -29.312 -9.971 1.00 75.50 85 ALA A N 1
ATOM 601 C CA . ALA A 1 85 ? -10.580 -29.951 -8.917 1.00 75.50 85 ALA A CA 1
ATOM 602 C C . ALA A 1 85 ? -10.123 -28.856 -7.933 1.00 75.50 85 ALA A C 1
ATOM 604 O O . ALA A 1 85 ? -9.684 -27.790 -8.385 1.00 75.50 85 ALA A O 1
ATOM 605 N N . PRO A 1 86 ? -10.246 -29.066 -6.610 1.00 70.81 86 PRO A N 1
ATOM 606 C CA . PRO A 1 86 ? -9.711 -28.132 -5.635 1.00 70.81 86 PRO A CA 1
ATOM 607 C C . PRO A 1 86 ? -8.259 -27.823 -5.992 1.00 70.81 86 PRO A C 1
ATOM 609 O O . PRO A 1 86 ? -7.449 -28.739 -6.144 1.00 70.81 86 PRO A O 1
ATOM 612 N N . GLY A 1 87 ? -7.944 -26.537 -6.160 1.00 65.69 87 GLY A N 1
ATOM 613 C CA . GLY A 1 87 ? -6.567 -26.113 -6.376 1.00 65.69 87 GLY A CA 1
ATOM 614 C C . GLY A 1 87 ? -5.666 -26.638 -5.250 1.00 65.69 87 GLY A C 1
ATOM 615 O O . GLY A 1 87 ? -6.154 -26.901 -4.142 1.00 65.69 87 GLY A O 1
ATOM 616 N N . PRO A 1 88 ? -4.360 -26.814 -5.507 1.00 71.00 88 PRO A N 1
ATOM 617 C CA . PRO A 1 88 ? -3.433 -27.309 -4.499 1.00 71.00 88 PRO A CA 1
ATOM 618 C C . PRO A 1 88 ? -3.562 -26.485 -3.213 1.00 71.00 88 PRO A C 1
ATOM 620 O O . PRO A 1 88 ? -3.628 -25.254 -3.252 1.00 71.00 88 PRO A O 1
ATOM 623 N N . ARG A 1 89 ? -3.626 -27.169 -2.061 1.00 57.88 89 ARG A N 1
ATOM 624 C CA . ARG A 1 89 ? -3.660 -26.511 -0.747 1.00 57.88 89 ARG A CA 1
ATOM 625 C C . ARG A 1 89 ? -2.501 -25.507 -0.673 1.00 57.88 89 ARG A C 1
ATOM 627 O O . ARG A 1 89 ? -1.359 -25.921 -0.891 1.00 57.88 89 ARG A O 1
ATOM 634 N N . PRO A 1 90 ? -2.745 -24.234 -0.310 1.00 56.31 90 PRO A N 1
ATOM 635 C CA . PRO A 1 90 ? -1.670 -23.300 0.002 1.00 56.31 90 PRO A CA 1
ATOM 636 C C . PRO A 1 90 ? -0.877 -23.867 1.186 1.00 56.31 90 PRO A C 1
ATOM 638 O O . PRO A 1 90 ? -1.341 -23.834 2.324 1.00 56.31 90 PRO A O 1
ATOM 641 N N . GLY A 1 91 ? 0.267 -24.491 0.912 1.00 59.91 91 GLY A N 1
ATOM 642 C CA . GLY A 1 91 ? 1.026 -25.219 1.931 1.00 59.91 91 GLY A CA 1
ATOM 643 C C . GLY A 1 91 ? 2.086 -26.183 1.404 1.00 59.91 91 GLY A C 1
ATOM 644 O O . GLY A 1 91 ? 3.020 -26.481 2.135 1.00 59.91 91 GLY A O 1
ATOM 645 N N . ALA A 1 92 ? 2.007 -26.613 0.145 1.00 54.94 92 ALA A N 1
ATOM 646 C CA . ALA A 1 92 ? 3.101 -27.326 -0.508 1.00 54.94 92 ALA A CA 1
ATOM 647 C C . ALA A 1 92 ? 3.547 -26.521 -1.728 1.00 54.94 92 ALA A C 1
ATOM 649 O O . ALA A 1 92 ? 3.084 -26.740 -2.843 1.00 54.94 92 ALA A O 1
ATOM 650 N N . VAL A 1 93 ? 4.425 -25.543 -1.502 1.00 57.81 93 VAL A N 1
ATOM 651 C CA . VAL A 1 93 ? 5.267 -25.055 -2.596 1.00 57.81 93 VAL A CA 1
ATOM 652 C C . VAL A 1 93 ? 6.127 -26.260 -2.988 1.00 57.81 93 VAL A C 1
ATOM 654 O O . VAL A 1 93 ? 6.811 -26.781 -2.103 1.00 57.81 93 VAL A O 1
ATOM 657 N N . PRO A 1 94 ? 6.085 -26.769 -4.232 1.00 48.44 94 PRO A N 1
ATOM 658 C CA . PRO A 1 94 ? 7.056 -27.770 -4.640 1.00 48.44 94 PRO A CA 1
ATOM 659 C C . PRO A 1 94 ? 8.444 -27.172 -4.409 1.00 48.44 94 PRO A C 1
ATOM 661 O O . PRO A 1 94 ? 8.758 -26.092 -4.920 1.00 48.44 94 PRO A O 1
ATOM 664 N N . ALA A 1 95 ? 9.245 -27.845 -3.581 1.00 51.28 95 ALA A N 1
ATOM 665 C CA . ALA A 1 95 ? 10.656 -27.540 -3.420 1.00 51.28 95 ALA A CA 1
ATOM 666 C C . ALA A 1 95 ? 11.294 -27.661 -4.809 1.00 51.28 95 ALA A C 1
ATOM 668 O O . ALA A 1 95 ? 11.507 -28.766 -5.294 1.00 51.28 95 ALA A O 1
ATOM 669 N N . GLY A 1 96 ? 11.482 -26.534 -5.498 1.00 46.81 96 GLY A N 1
ATOM 670 C CA . GLY A 1 96 ? 11.986 -26.533 -6.870 1.00 46.81 96 GLY A CA 1
ATOM 671 C C . GLY A 1 96 ? 11.200 -25.716 -7.891 1.00 46.81 96 GLY A C 1
ATOM 672 O O . GLY A 1 96 ? 11.584 -25.736 -9.056 1.00 46.81 96 GLY A O 1
ATOM 673 N N . ALA A 1 97 ? 10.179 -24.934 -7.511 1.00 46.78 97 ALA A N 1
ATOM 674 C CA . ALA A 1 97 ? 9.859 -23.746 -8.308 1.00 46.78 97 ALA A CA 1
ATOM 675 C C . ALA A 1 97 ? 11.042 -22.783 -8.155 1.00 46.78 97 ALA A C 1
ATOM 677 O O . ALA A 1 97 ? 1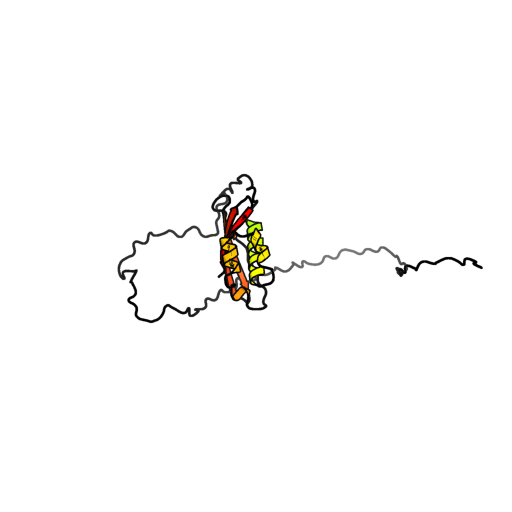1.055 -21.938 -7.261 1.00 46.78 97 ALA A O 1
ATOM 678 N N . ALA A 1 98 ? 12.090 -23.015 -8.947 1.00 47.78 98 ALA A N 1
ATOM 679 C CA . ALA A 1 98 ? 13.273 -22.188 -8.973 1.00 47.78 98 ALA A CA 1
ATOM 680 C C . ALA A 1 98 ? 12.797 -20.746 -9.112 1.00 47.78 98 ALA A C 1
ATOM 682 O O . ALA A 1 98 ? 12.184 -20.377 -10.119 1.00 47.78 98 ALA A O 1
ATOM 683 N N . VAL A 1 99 ? 13.044 -19.951 -8.069 1.00 54.94 99 VAL A N 1
ATOM 684 C CA . VAL A 1 99 ? 13.103 -18.504 -8.200 1.00 54.94 99 VAL A CA 1
ATOM 685 C C . VAL A 1 99 ? 14.061 -18.304 -9.359 1.00 54.94 99 VAL A C 1
ATOM 687 O O . VAL A 1 99 ? 15.251 -18.586 -9.233 1.00 54.94 99 VAL A O 1
ATOM 690 N N . ARG A 1 100 ? 13.535 -17.949 -10.534 1.00 49.41 100 ARG A N 1
ATOM 691 C CA . ARG A 1 100 ? 14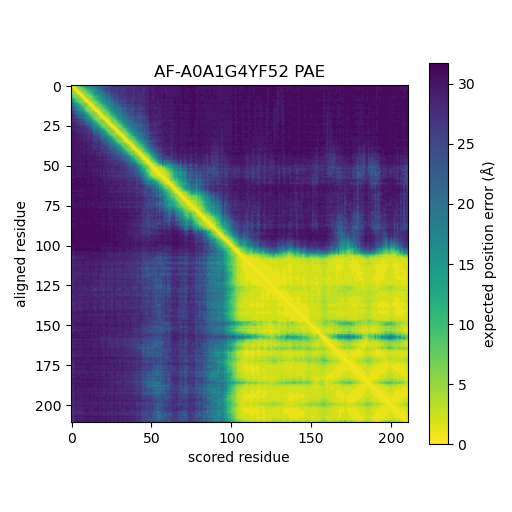.387 -17.473 -11.610 1.00 49.41 100 ARG A CA 1
ATOM 692 C C . ARG A 1 100 ? 14.960 -16.192 -11.050 1.00 49.41 100 ARG A C 1
ATOM 694 O O . ARG A 1 100 ? 14.278 -15.171 -11.032 1.00 49.41 100 ARG A O 1
ATOM 701 N N . THR A 1 101 ? 16.161 -16.280 -10.501 1.00 48.91 101 THR A N 1
ATOM 702 C CA . THR A 1 101 ? 16.944 -15.125 -10.102 1.00 48.91 101 THR A CA 1
ATOM 703 C C . THR A 1 101 ? 17.327 -14.439 -11.407 1.00 48.91 101 THR A C 1
ATOM 705 O O . THR A 1 101 ? 18.399 -14.667 -11.958 1.00 48.91 101 THR A O 1
ATOM 708 N N . GLY A 1 102 ? 16.383 -13.689 -11.980 1.00 53.88 102 GLY A N 1
ATOM 709 C CA . GLY A 1 102 ? 16.689 -12.707 -13.005 1.00 53.88 102 GLY A CA 1
ATOM 710 C C . GLY A 1 102 ? 17.710 -11.728 -12.439 1.00 53.88 102 GLY A C 1
ATOM 711 O O . GLY A 1 102 ? 17.889 -11.639 -11.217 1.00 53.88 102 GLY A O 1
ATOM 712 N N . ALA A 1 103 ? 18.402 -11.011 -13.321 1.00 60.53 103 ALA A N 1
ATOM 713 C CA . ALA A 1 103 ? 19.251 -9.911 -12.890 1.00 60.53 103 ALA A CA 1
ATOM 714 C C . ALA A 1 103 ? 18.467 -9.031 -11.896 1.00 60.53 103 ALA A C 1
ATOM 716 O O . ALA A 1 103 ? 17.264 -8.830 -12.090 1.00 60.53 103 ALA A O 1
ATOM 717 N N . PRO A 1 104 ? 19.094 -8.563 -10.802 1.00 63.09 104 PRO A N 1
ATOM 718 C CA . PRO A 1 104 ? 18.392 -7.762 -9.815 1.00 63.09 104 PRO A CA 1
ATOM 719 C C . PRO A 1 104 ? 17.745 -6.575 -10.523 1.00 63.09 104 PRO A C 1
ATOM 721 O O . PRO A 1 104 ? 18.437 -5.793 -11.178 1.00 63.09 104 PRO A O 1
ATOM 724 N N . SER A 1 105 ? 16.418 -6.465 -10.405 1.00 69.44 105 SER A N 1
ATOM 725 C CA . SER A 1 105 ? 15.691 -5.324 -10.952 1.00 69.44 105 SER A CA 1
ATOM 726 C C . SER A 1 105 ? 16.361 -4.043 -10.448 1.00 69.44 105 SER A C 1
ATOM 728 O O . SER A 1 105 ? 16.659 -3.957 -9.249 1.00 69.44 105 SER A O 1
ATOM 730 N N . PRO A 1 106 ? 16.593 -3.030 -11.300 1.00 77.12 106 PRO A N 1
ATOM 731 C CA . PRO A 1 106 ? 17.210 -1.775 -10.869 1.00 77.12 106 PRO A CA 1
ATOM 732 C C . PRO A 1 106 ? 16.404 -1.072 -9.762 1.00 77.12 106 PRO A C 1
ATOM 734 O O . PRO A 1 106 ? 16.960 -0.283 -9.002 1.00 77.12 106 PRO A O 1
ATOM 737 N N . ALA A 1 107 ? 15.112 -1.393 -9.622 1.00 86.81 107 ALA A N 1
ATOM 738 C CA . ALA A 1 107 ? 14.249 -0.904 -8.548 1.00 86.81 107 ALA A CA 1
ATOM 739 C C . ALA A 1 107 ? 14.438 -1.633 -7.200 1.00 86.81 107 ALA A C 1
ATOM 741 O O . ALA A 1 107 ? 13.855 -1.225 -6.191 1.00 86.81 107 ALA A O 1
ATOM 742 N N . GLY A 1 108 ? 15.233 -2.706 -7.169 1.00 91.81 108 GLY A N 1
ATOM 743 C CA . GLY A 1 108 ? 15.415 -3.580 -6.015 1.00 91.81 108 GLY A CA 1
ATOM 744 C C . GLY A 1 108 ? 14.200 -4.475 -5.726 1.00 91.81 108 GLY A C 1
ATOM 745 O O . GLY A 1 108 ? 13.194 -4.431 -6.438 1.00 91.81 108 GLY A O 1
ATOM 746 N N . PRO A 1 109 ? 14.267 -5.306 -4.672 1.00 93.62 109 PRO A N 1
ATOM 747 C CA . PRO A 1 109 ? 13.190 -6.226 -4.321 1.00 93.62 109 PRO A CA 1
ATOM 748 C C . PRO A 1 109 ? 11.930 -5.483 -3.828 1.00 93.62 109 PRO A C 1
ATOM 750 O O . PRO A 1 109 ? 12.043 -4.538 -3.038 1.00 93.62 109 PRO A O 1
ATOM 753 N N . PRO A 1 110 ? 10.714 -5.933 -4.196 1.00 95.62 110 PRO A N 1
ATOM 754 C CA . PRO A 1 110 ? 9.474 -5.237 -3.841 1.00 95.62 110 PRO A CA 1
ATOM 755 C C . PRO A 1 110 ? 9.083 -5.385 -2.363 1.00 95.62 110 PRO A C 1
ATOM 757 O O . PRO A 1 110 ? 8.441 -4.497 -1.804 1.00 95.62 110 PRO A O 1
ATOM 760 N N . ALA A 1 111 ? 9.472 -6.478 -1.698 1.00 95.88 111 ALA A N 1
ATOM 761 C CA . ALA A 1 111 ? 9.062 -6.794 -0.324 1.00 95.88 111 ALA A CA 1
ATOM 762 C C . ALA A 1 111 ? 9.341 -5.687 0.724 1.00 95.88 111 ALA A C 1
ATOM 764 O O . ALA A 1 111 ? 8.400 -5.282 1.416 1.00 95.88 111 ALA A O 1
ATOM 765 N N . PRO A 1 112 ? 10.571 -5.146 0.858 1.00 96.19 112 PRO A N 1
ATOM 766 C CA . PRO A 1 112 ? 10.837 -4.065 1.811 1.00 96.19 112 PRO A CA 1
ATOM 767 C C . PRO A 1 112 ? 10.079 -2.775 1.468 1.00 96.19 112 PRO A C 1
ATOM 769 O O . PRO A 1 112 ? 9.614 -2.071 2.370 1.00 96.19 112 PRO A O 1
ATOM 772 N N . VAL A 1 113 ? 9.907 -2.476 0.175 1.00 96.94 113 VAL A N 1
ATOM 773 C CA . VAL A 1 113 ? 9.159 -1.295 -0.276 1.00 96.94 113 VAL A CA 1
ATOM 774 C C . VAL A 1 113 ? 7.678 -1.435 0.060 1.00 96.94 113 VAL A C 1
ATOM 776 O O . VAL A 1 113 ? 7.095 -0.504 0.610 1.00 96.94 113 VAL A O 1
ATOM 779 N N . ALA A 1 114 ? 7.088 -2.604 -0.192 1.00 97.25 114 ALA A N 1
ATOM 780 C CA . ALA A 1 114 ? 5.703 -2.917 0.133 1.00 97.25 114 ALA A CA 1
ATOM 781 C C . ALA A 1 114 ? 5.425 -2.774 1.633 1.00 97.25 114 ALA A C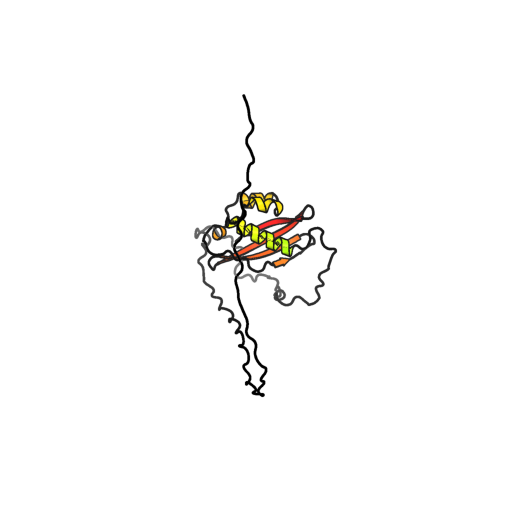 1
ATOM 783 O O . ALA A 1 114 ? 4.467 -2.104 2.021 1.00 97.25 114 ALA A O 1
ATOM 784 N N . HIS A 1 115 ? 6.292 -3.339 2.480 1.00 97.31 115 HIS A N 1
ATOM 785 C CA . HIS A 1 115 ? 6.159 -3.221 3.930 1.00 97.31 115 HIS A CA 1
ATOM 786 C C . HIS A 1 115 ? 6.200 -1.756 4.383 1.00 97.31 115 HIS A C 1
ATOM 788 O O . HIS A 1 115 ? 5.293 -1.290 5.071 1.00 97.31 115 HIS A O 1
ATOM 794 N N . ARG A 1 116 ? 7.210 -0.993 3.942 1.00 97.06 116 ARG A N 1
ATOM 795 C CA . ARG A 1 116 ? 7.333 0.435 4.273 1.00 97.06 116 ARG A CA 1
ATOM 796 C C . ARG A 1 116 ? 6.130 1.239 3.775 1.00 97.06 116 ARG A C 1
ATOM 798 O O . ARG A 1 116 ? 5.621 2.085 4.507 1.00 97.06 116 ARG A O 1
ATOM 805 N N . LEU A 1 117 ? 5.681 0.990 2.546 1.00 97.25 117 LEU A N 1
ATOM 806 C CA . LEU A 1 117 ? 4.560 1.696 1.933 1.00 97.25 117 LEU A CA 1
ATOM 807 C C . LEU A 1 117 ? 3.270 1.473 2.718 1.00 97.25 117 LEU A C 1
ATOM 809 O O . LEU A 1 117 ? 2.608 2.455 3.056 1.00 97.25 117 LEU A O 1
ATOM 813 N N . LEU A 1 118 ? 2.928 0.224 3.047 1.00 97.19 118 LEU A N 1
ATOM 814 C CA . LEU A 1 118 ? 1.713 -0.077 3.807 1.00 97.19 118 LEU A CA 1
ATOM 815 C C . LEU A 1 118 ? 1.755 0.531 5.210 1.00 97.19 118 LEU A C 1
ATOM 817 O O . LEU A 1 118 ? 0.786 1.172 5.613 1.00 97.19 118 LEU A O 1
ATOM 821 N N . THR A 1 119 ? 2.882 0.416 5.917 1.00 96.31 119 THR A N 1
ATOM 822 C CA . THR A 1 119 ? 3.047 1.020 7.246 1.00 96.31 119 THR A CA 1
ATOM 823 C C . THR A 1 119 ? 2.865 2.535 7.195 1.00 96.31 119 THR A C 1
ATOM 825 O O . THR A 1 119 ? 1.996 3.065 7.882 1.00 96.31 119 THR A O 1
ATOM 828 N N . MET A 1 120 ? 3.591 3.239 6.317 1.00 97.00 120 MET A N 1
ATOM 829 C CA . MET A 1 120 ? 3.470 4.700 6.199 1.00 97.00 120 MET A CA 1
ATOM 830 C C . MET A 1 120 ? 2.065 5.137 5.771 1.00 97.00 120 MET A C 1
ATOM 832 O O . MET A 1 120 ? 1.586 6.183 6.202 1.00 97.00 120 MET A O 1
ATOM 836 N N . THR A 1 121 ? 1.399 4.352 4.923 1.00 97.12 121 THR A N 1
ATOM 837 C CA . THR A 1 121 ? 0.035 4.644 4.466 1.00 97.12 121 THR A CA 1
ATOM 838 C C . THR A 1 121 ? -0.961 4.544 5.612 1.00 97.12 121 THR A C 1
ATOM 840 O O . THR A 1 121 ? -1.771 5.449 5.807 1.00 97.12 121 THR A O 1
ATOM 843 N N . LEU A 1 122 ? -0.878 3.477 6.406 1.00 95.75 122 LEU A N 1
ATOM 844 C CA . LEU A 1 122 ? -1.765 3.268 7.545 1.00 95.75 122 LEU A CA 1
ATOM 845 C C . LEU A 1 122 ? -1.485 4.262 8.680 1.00 95.75 122 LEU A C 1
ATOM 847 O O . LEU A 1 122 ? -2.432 4.758 9.284 1.00 95.75 122 LEU A O 1
ATOM 851 N N . GLU A 1 123 ? -0.222 4.634 8.907 1.00 95.31 123 GLU A N 1
ATOM 852 C CA . GLU A 1 123 ? 0.159 5.747 9.790 1.00 95.31 123 GLU A CA 1
ATOM 853 C C . GLU A 1 123 ? -0.410 7.088 9.310 1.00 95.31 123 GLU A C 1
ATOM 855 O O . GLU A 1 123 ? -0.872 7.907 10.105 1.00 95.31 123 GLU A O 1
ATOM 860 N N . ALA A 1 124 ? -0.399 7.336 8.000 1.00 95.62 124 ALA A N 1
ATOM 861 C CA . ALA A 1 124 ? -0.955 8.565 7.453 1.00 95.62 124 ALA A CA 1
ATOM 862 C C . ALA A 1 124 ? -2.482 8.601 7.581 1.00 95.62 124 ALA A C 1
ATOM 864 O O . ALA A 1 124 ? -3.055 9.639 7.922 1.00 95.62 124 ALA A O 1
ATOM 865 N N . PHE A 1 125 ? -3.153 7.465 7.376 1.00 94.88 125 PHE A N 1
ATOM 866 C CA . PHE A 1 125 ? -4.590 7.344 7.607 1.00 94.88 125 PHE A CA 1
ATOM 867 C C . PHE A 1 125 ? -4.963 7.452 9.087 1.00 94.88 125 PHE A C 1
ATOM 869 O O . PHE A 1 125 ? -6.017 8.011 9.390 1.00 94.88 125 PHE A O 1
ATOM 876 N N . SER A 1 126 ? -4.097 7.022 10.007 1.00 92.88 126 SER A N 1
ATOM 877 C CA . SER A 1 126 ? -4.288 7.244 11.444 1.00 92.88 126 SER A CA 1
ATOM 878 C C . SER A 1 126 ? -3.877 8.634 11.931 1.00 92.88 126 SER A C 1
ATOM 880 O O . SER A 1 126 ? -4.127 8.971 13.083 1.00 92.88 126 SER A O 1
ATOM 882 N N . GLY A 1 127 ? -3.305 9.471 11.059 1.00 92.25 127 GLY A N 1
ATOM 883 C CA . GLY A 1 127 ? -2.881 10.831 11.399 1.00 92.25 127 GLY A CA 1
ATOM 884 C C . GLY A 1 127 ? -1.529 10.917 12.107 1.00 92.25 127 GLY A C 1
ATOM 885 O O . GLY A 1 127 ? -1.112 12.015 12.454 1.00 92.25 127 GLY A O 1
ATOM 886 N N . LEU A 1 128 ? -0.818 9.798 12.260 1.00 92.88 128 LEU A N 1
ATOM 887 C CA . LEU A 1 128 ? 0.536 9.753 12.821 1.00 92.88 128 LEU A CA 1
ATOM 888 C C . LEU A 1 128 ? 1.600 10.248 11.827 1.00 92.88 128 LEU A C 1
ATOM 890 O O . LEU A 1 128 ? 2.722 10.558 12.221 1.00 92.88 128 LEU A O 1
ATOM 894 N N . ARG A 1 129 ? 1.255 10.327 10.534 1.00 95.12 129 ARG A N 1
ATOM 895 C CA . ARG A 1 129 ? 2.147 10.782 9.460 1.00 95.12 129 ARG A CA 1
ATOM 896 C C . ARG A 1 129 ? 1.448 11.759 8.501 1.00 95.12 129 ARG A C 1
ATOM 898 O O . ARG A 1 129 ? 0.289 11.543 8.144 1.00 95.12 129 ARG A O 1
ATOM 905 N N . PRO A 1 130 ? 2.132 12.804 7.998 1.00 96.06 130 PRO A N 1
ATOM 906 C CA . PRO A 1 130 ? 1.587 13.647 6.936 1.00 96.06 130 PRO A CA 1
ATOM 907 C C . PRO A 1 130 ? 1.410 12.875 5.619 1.00 96.06 130 PRO A C 1
ATOM 909 O O . PRO A 1 130 ? 2.364 12.282 5.111 1.00 96.06 130 PRO A O 1
ATOM 912 N N . LEU A 1 131 ? 0.222 12.956 5.002 1.00 95.31 131 LEU A N 1
ATOM 913 C CA . LEU A 1 131 ? -0.073 12.306 3.710 1.00 95.31 131 LEU A CA 1
ATOM 914 C C . LEU A 1 131 ? 0.886 12.735 2.589 1.00 95.31 131 LEU A C 1
ATOM 916 O O . LEU A 1 131 ? 1.192 11.934 1.712 1.00 95.31 131 LEU A O 1
ATOM 920 N N . ALA A 1 132 ? 1.411 13.965 2.630 1.00 96.06 132 ALA A N 1
ATOM 921 C CA . ALA A 1 132 ? 2.364 14.470 1.639 1.00 96.06 132 ALA A CA 1
ATOM 922 C C . ALA A 1 132 ? 3.626 13.596 1.506 1.00 96.06 132 ALA A C 1
ATOM 924 O O . ALA A 1 132 ? 4.177 13.484 0.411 1.00 96.06 132 ALA A O 1
ATOM 925 N N . GLN A 1 133 ? 4.042 12.912 2.580 1.00 96.88 133 GLN A N 1
ATOM 926 C CA . GLN A 1 133 ? 5.197 12.008 2.558 1.00 96.88 133 GLN A CA 1
ATOM 927 C C . GLN A 1 133 ? 4.972 10.768 1.680 1.00 96.88 133 GLN A C 1
ATOM 929 O O . GLN A 1 133 ? 5.934 10.131 1.258 1.00 96.88 133 GLN A O 1
ATOM 934 N N . LEU A 1 134 ? 3.717 10.435 1.362 1.00 96.94 134 LEU A N 1
ATOM 935 C CA . LEU A 1 134 ? 3.390 9.309 0.491 1.00 96.94 134 LEU A CA 1
ATOM 936 C C . LEU A 1 134 ? 3.561 9.641 -0.995 1.00 96.94 134 LEU A C 1
ATOM 938 O O . LEU A 1 134 ? 3.636 8.727 -1.806 1.00 96.94 134 LEU A O 1
ATOM 942 N N . ARG A 1 135 ? 3.658 10.917 -1.389 1.00 96.88 135 ARG A N 1
ATOM 943 C CA . ARG A 1 135 ? 3.633 11.322 -2.807 1.00 96.88 135 ARG A CA 1
ATOM 944 C C . ARG A 1 135 ? 4.688 10.613 -3.662 1.00 96.88 135 ARG A C 1
ATOM 946 O O . ARG A 1 135 ? 4.416 10.242 -4.798 1.00 96.88 135 ARG A O 1
ATOM 953 N N . ALA A 1 136 ? 5.880 10.386 -3.112 1.00 95.94 136 ALA A N 1
ATOM 954 C CA . ALA A 1 136 ? 6.967 9.696 -3.807 1.00 95.94 136 ALA A CA 1
ATOM 955 C C . ALA A 1 136 ? 6.767 8.172 -3.932 1.00 95.94 136 ALA A C 1
ATOM 957 O O . ALA A 1 136 ? 7.469 7.532 -4.705 1.00 95.94 136 ALA A O 1
ATOM 958 N N . ALA A 1 137 ? 5.832 7.583 -3.190 1.00 97.31 137 ALA A N 1
ATOM 959 C CA . ALA A 1 137 ? 5.563 6.147 -3.195 1.00 97.31 137 ALA A CA 1
ATOM 960 C C . ALA A 1 137 ? 4.342 5.767 -4.052 1.00 97.31 137 ALA A C 1
ATOM 962 O O . ALA A 1 137 ? 4.098 4.588 -4.283 1.00 97.31 137 ALA A O 1
ATOM 963 N N . TYR A 1 138 ? 3.578 6.747 -4.537 1.00 98.31 138 TYR A N 1
ATOM 964 C CA . TYR A 1 138 ? 2.328 6.545 -5.269 1.00 98.31 138 TYR A CA 1
ATOM 965 C C . TYR A 1 138 ? 2.393 7.168 -6.662 1.00 98.31 138 TYR A C 1
ATOM 967 O O . TYR A 1 138 ? 3.136 8.124 -6.900 1.00 98.31 138 TYR A O 1
ATOM 975 N N . THR A 1 139 ? 1.586 6.644 -7.580 1.00 98.12 139 THR A N 1
ATOM 976 C CA . THR A 1 139 ? 1.240 7.361 -8.812 1.00 98.12 139 THR A CA 1
ATOM 977 C C . THR A 1 139 ? 0.285 8.513 -8.514 1.00 98.12 139 THR A C 1
ATOM 979 O O . THR A 1 139 ? -0.422 8.514 -7.503 1.00 98.12 139 THR A O 1
ATOM 982 N N . LEU A 1 140 ? 0.247 9.512 -9.398 1.00 97.44 140 LEU A N 1
ATOM 983 C CA . LEU A 1 140 ? -0.596 10.691 -9.207 1.00 97.44 140 LEU A CA 1
ATOM 984 C C . LEU A 1 140 ? -2.099 10.354 -9.067 1.00 97.44 140 LEU A C 1
ATOM 986 O O . LEU A 1 140 ? -2.720 10.892 -8.145 1.00 97.44 140 LEU A O 1
ATOM 990 N N . PRO A 1 141 ? -2.699 9.458 -9.881 1.00 97.00 141 PRO A N 1
ATOM 991 C CA . PRO A 1 141 ? -4.112 9.105 -9.729 1.00 97.00 141 PRO A CA 1
ATOM 992 C C . PRO A 1 141 ? -4.421 8.477 -8.365 1.00 97.00 141 PRO A C 1
ATOM 994 O O . PRO A 1 141 ? -5.355 8.896 -7.688 1.00 97.00 141 PRO A O 1
ATOM 997 N N . VAL A 1 142 ? -3.592 7.541 -7.894 1.00 97.81 142 VAL A N 1
ATOM 998 C CA . VAL A 1 142 ? -3.813 6.905 -6.586 1.00 97.81 142 VAL A CA 1
ATOM 999 C C . VAL A 1 142 ? -3.561 7.893 -5.450 1.00 97.81 142 VAL A C 1
ATOM 1001 O O . VAL A 1 142 ? -4.350 7.964 -4.512 1.00 97.81 142 VAL A O 1
ATOM 1004 N N . PHE A 1 143 ? -2.509 8.713 -5.543 1.00 98.00 143 PHE A N 1
ATOM 1005 C CA . PHE A 1 143 ? -2.213 9.734 -4.539 1.00 98.00 143 PHE A CA 1
ATOM 1006 C C . PHE A 1 143 ? -3.353 10.756 -4.401 1.00 98.00 143 PHE A C 1
ATOM 1008 O O . PHE A 1 143 ? -3.751 11.112 -3.291 1.00 98.00 143 PHE A O 1
ATOM 1015 N N . THR A 1 144 ? -3.913 11.220 -5.520 1.00 96.94 144 THR A N 1
ATOM 1016 C CA . THR A 1 144 ? -5.058 12.146 -5.510 1.00 96.94 144 THR A CA 1
ATOM 1017 C C . THR A 1 144 ? -6.314 11.485 -4.942 1.00 96.94 144 THR A C 1
ATOM 1019 O O . THR A 1 144 ? -7.011 12.111 -4.144 1.00 96.94 144 THR A O 1
ATOM 1022 N N . ALA A 1 145 ? -6.561 10.210 -5.255 1.00 95.06 145 ALA A N 1
ATOM 1023 C CA . ALA A 1 145 ? -7.671 9.451 -4.683 1.00 95.06 145 ALA A CA 1
ATOM 1024 C C . ALA A 1 145 ? -7.563 9.316 -3.153 1.00 95.06 145 ALA A C 1
ATOM 1026 O O . ALA A 1 145 ? -8.535 9.588 -2.451 1.00 95.06 145 ALA A O 1
ATOM 1027 N N . ILE A 1 146 ? -6.388 8.973 -2.609 1.00 95.31 146 ILE A N 1
ATOM 1028 C CA . ILE A 1 146 ? -6.222 8.797 -1.151 1.00 95.31 146 ILE A CA 1
ATOM 1029 C C . ILE A 1 146 ? -6.177 10.120 -0.374 1.00 95.31 146 ILE A C 1
ATOM 1031 O O . ILE A 1 146 ? -6.453 10.135 0.823 1.00 95.31 146 ILE A O 1
ATOM 1035 N N . THR A 1 147 ? -5.805 11.226 -1.024 1.00 95.12 147 THR A N 1
ATOM 1036 C CA . THR A 1 147 ? -5.759 12.556 -0.389 1.00 95.12 147 THR A CA 1
ATOM 1037 C C . THR A 1 147 ? -7.111 13.258 -0.400 1.00 95.12 147 THR A C 1
ATOM 1039 O O . THR A 1 147 ? -7.430 13.953 0.561 1.00 95.12 147 THR A O 1
ATOM 1042 N N . ARG A 1 148 ? -7.910 13.072 -1.458 1.00 93.75 148 ARG A N 1
ATOM 1043 C CA . ARG A 1 148 ? -9.275 13.618 -1.563 1.00 93.75 148 ARG A CA 1
ATOM 1044 C C . ARG A 1 148 ? -10.332 12.709 -0.939 1.00 93.75 148 ARG A C 1
ATOM 1046 O O . ARG A 1 148 ? -11.397 13.184 -0.556 1.00 93.75 148 ARG A O 1
ATOM 1053 N N . GLY A 1 149 ? -10.063 11.408 -0.875 1.00 87.94 149 GLY A N 1
ATOM 1054 C CA . GLY A 1 149 ? -10.965 10.415 -0.310 1.00 87.94 149 GLY A CA 1
ATOM 1055 C C . GLY A 1 149 ? -11.112 10.538 1.206 1.00 87.94 149 GLY A C 1
ATOM 1056 O O . GLY A 1 149 ? -10.264 11.094 1.907 1.00 87.94 149 GLY A O 1
ATOM 1057 N N . ARG A 1 150 ? -12.197 9.968 1.737 1.00 85.62 150 ARG A N 1
ATOM 1058 C CA . ARG A 1 150 ? -12.335 9.798 3.186 1.00 85.62 150 ARG A CA 1
ATOM 1059 C C . ARG A 1 150 ? -11.369 8.717 3.652 1.00 85.62 150 ARG A C 1
ATOM 1061 O O . ARG A 1 150 ? -11.322 7.629 3.083 1.00 85.62 150 ARG A O 1
ATOM 1068 N N . ARG A 1 151 ? -10.635 9.010 4.725 1.00 89.69 151 ARG A N 1
ATOM 1069 C CA . ARG A 1 151 ? -9.809 8.007 5.402 1.00 89.69 151 ARG A CA 1
ATOM 1070 C C . ARG A 1 151 ? -10.708 6.873 5.908 1.00 89.69 151 ARG A C 1
ATOM 1072 O O . ARG A 1 151 ? -11.810 7.169 6.384 1.00 89.69 151 ARG A O 1
ATOM 1079 N N . PRO A 1 152 ? -10.255 5.609 5.859 1.00 92.06 152 PRO A N 1
ATOM 1080 C CA . PRO A 1 152 ? -11.013 4.505 6.429 1.00 92.06 152 PRO A CA 1
ATOM 1081 C C . PRO A 1 152 ? -11.356 4.807 7.889 1.00 92.06 152 PRO A C 1
ATOM 1083 O O . PRO A 1 152 ? -10.481 5.171 8.679 1.00 92.06 152 PRO A O 1
ATOM 1086 N N . ALA A 1 153 ? -12.635 4.682 8.249 1.00 91.25 153 ALA A N 1
ATOM 1087 C CA . ALA A 1 153 ? -13.121 5.112 9.559 1.00 91.25 153 ALA A CA 1
ATOM 1088 C C . ALA A 1 153 ? -12.375 4.413 10.703 1.00 91.25 153 ALA A C 1
ATOM 1090 O O . ALA A 1 153 ? -12.075 5.043 11.704 1.00 91.25 153 ALA A O 1
ATOM 1091 N N . TRP A 1 154 ? -11.991 3.146 10.538 1.00 92.50 154 TRP A N 1
ATOM 1092 C CA . TRP A 1 154 ? -11.222 2.400 11.536 1.00 92.50 154 TRP A CA 1
ATOM 1093 C C . TRP A 1 154 ? -9.763 2.879 11.680 1.00 92.50 154 TRP A C 1
ATOM 1095 O O . TRP A 1 154 ? -9.158 2.698 12.738 1.00 92.50 154 TRP A O 1
ATOM 1105 N N . CYS A 1 155 ? -9.184 3.507 10.649 1.00 91.00 155 CYS A N 1
ATOM 1106 C CA . CYS A 1 155 ? -7.873 4.149 10.752 1.00 91.00 155 CYS A CA 1
ATOM 1107 C C . CYS A 1 155 ? -7.967 5.472 11.518 1.00 91.00 155 CYS A C 1
ATOM 1109 O O . CYS A 1 155 ? -7.071 5.791 12.291 1.00 91.00 155 CYS A O 1
ATOM 1111 N N . ALA A 1 156 ? -9.045 6.235 11.337 1.00 86.75 156 ALA A N 1
ATOM 1112 C CA . ALA A 1 156 ? -9.236 7.504 12.040 1.00 86.75 156 ALA A CA 1
ATOM 1113 C C . ALA A 1 156 ? -9.810 7.323 13.460 1.00 86.75 156 ALA A C 1
ATOM 1115 O O . ALA A 1 156 ? -9.540 8.129 14.343 1.00 86.75 156 ALA A O 1
ATOM 1116 N N . ALA A 1 157 ? -10.598 6.270 13.684 1.00 82.94 157 ALA A N 1
ATOM 1117 C CA . ALA A 1 157 ? -11.320 6.041 14.928 1.00 82.94 157 ALA A CA 1
ATOM 1118 C C . ALA A 1 157 ? -10.536 5.181 15.927 1.00 82.94 157 ALA A C 1
ATOM 1120 O O . ALA A 1 157 ? -9.905 4.178 15.580 1.00 82.94 157 ALA A O 1
ATOM 1121 N N . GLY A 1 158 ? -10.686 5.533 17.203 1.00 76.38 158 GLY A N 1
ATOM 1122 C CA . GLY A 1 158 ? -10.109 4.820 18.337 1.00 76.38 158 GLY A CA 1
ATOM 1123 C C . GLY A 1 158 ? -8.652 5.188 18.617 1.00 76.38 158 GLY A C 1
ATOM 1124 O O . GLY A 1 158 ? -7.929 5.676 17.754 1.00 76.38 158 GLY A O 1
ATOM 1125 N N . SER A 1 159 ? -8.224 4.933 19.851 1.00 79.69 159 SER A N 1
ATOM 1126 C CA . SER A 1 159 ? -6.862 5.191 20.338 1.00 79.69 159 SER A CA 1
ATOM 1127 C C . SER A 1 159 ? -5.988 3.935 20.391 1.00 79.69 159 SER A C 1
ATOM 1129 O O . SER A 1 159 ? -4.782 4.039 20.590 1.00 79.69 159 SER A O 1
ATOM 1131 N N . GLY A 1 160 ? -6.569 2.746 20.193 1.00 84.81 160 GLY A N 1
ATOM 1132 C CA . GLY A 1 160 ? -5.829 1.487 20.237 1.00 84.81 160 GLY A CA 1
ATOM 1133 C C . GLY A 1 160 ? -4.751 1.387 19.146 1.00 84.81 160 GLY A C 1
ATOM 1134 O O . GLY A 1 160 ? -4.883 2.022 18.089 1.00 84.81 160 GLY A O 1
ATOM 1135 N N . PRO A 1 161 ? -3.704 0.572 19.369 1.00 89.25 161 PRO A N 1
ATOM 1136 C CA . PRO A 1 161 ? -2.604 0.422 18.424 1.00 89.25 161 PRO A CA 1
ATOM 1137 C C . PRO A 1 161 ? -3.087 -0.172 17.097 1.00 89.25 161 PRO A C 1
ATOM 1139 O O . PRO A 1 161 ? -3.907 -1.094 17.073 1.00 89.25 161 PRO A O 1
ATOM 1142 N N . LEU A 1 162 ? -2.560 0.359 15.992 1.00 91.88 162 LEU A N 1
ATOM 1143 C CA . LEU A 1 162 ? -2.729 -0.201 14.654 1.00 91.88 162 LEU A CA 1
ATOM 1144 C C . LEU A 1 162 ? -1.565 -1.157 14.395 1.00 91.88 162 LEU A C 1
ATOM 1146 O O . LEU A 1 162 ? -0.416 -0.734 14.307 1.00 91.88 162 LEU A O 1
ATOM 1150 N N . LEU A 1 163 ? -1.871 -2.445 14.278 1.00 92.50 163 LEU A N 1
ATOM 1151 C CA . LEU A 1 163 ? -0.882 -3.494 14.052 1.00 92.50 163 LEU A CA 1
ATOM 1152 C C . LEU A 1 163 ? -1.008 -4.018 12.626 1.00 92.50 163 LEU A C 1
ATOM 1154 O O . LEU A 1 163 ? -2.071 -4.500 12.240 1.00 92.50 163 LEU A O 1
ATOM 1158 N N . VAL A 1 164 ? 0.066 -3.959 11.848 1.00 92.88 164 VAL A N 1
ATOM 1159 C CA . VAL A 1 164 ? 0.119 -4.569 10.514 1.00 92.88 164 VAL A CA 1
ATOM 1160 C C . VAL A 1 164 ? 0.680 -5.979 10.662 1.00 92.88 164 VAL A C 1
ATOM 1162 O O . VAL A 1 164 ? 1.761 -6.166 11.212 1.00 92.88 164 VAL A O 1
ATOM 1165 N N . GLY A 1 165 ? -0.080 -6.985 10.228 1.00 88.81 165 GLY A N 1
ATOM 1166 C CA . GLY A 1 165 ? 0.388 -8.367 10.176 1.00 88.81 165 GLY A CA 1
ATOM 1167 C C . GLY A 1 165 ? 1.437 -8.585 9.084 1.00 88.81 165 GLY A C 1
ATOM 1168 O O . GLY A 1 165 ? 1.854 -7.655 8.398 1.00 88.81 165 GLY A O 1
ATOM 1169 N N . GLY A 1 166 ? 1.838 -9.842 8.885 1.00 90.25 166 GLY A N 1
ATOM 1170 C CA . GLY A 1 166 ? 2.792 -10.191 7.832 1.00 90.25 166 GLY A CA 1
ATOM 1171 C C . GLY A 1 166 ? 2.318 -9.723 6.453 1.00 90.25 166 GLY A C 1
ATOM 1172 O O . GLY A 1 166 ? 1.219 -10.075 6.021 1.00 90.25 166 GLY A O 1
ATOM 1173 N N . VAL A 1 167 ? 3.161 -8.944 5.776 1.00 96.81 167 VAL A N 1
ATOM 1174 C CA . VAL A 1 167 ? 2.933 -8.484 4.403 1.00 96.81 167 VAL A CA 1
ATOM 1175 C C . VAL A 1 167 ? 3.335 -9.600 3.447 1.00 96.81 167 VAL A C 1
ATOM 1177 O O . VAL A 1 167 ? 4.447 -10.125 3.521 1.00 96.81 167 VAL A O 1
ATOM 1180 N N . ARG A 1 168 ? 2.422 -9.989 2.560 1.00 98.00 168 ARG A N 1
ATOM 1181 C CA . ARG A 1 168 ? 2.676 -10.958 1.494 1.00 98.00 168 ARG A CA 1
ATOM 1182 C C . ARG A 1 168 ? 2.828 -10.205 0.188 1.00 98.00 168 ARG A C 1
ATOM 1184 O O . ARG A 1 168 ? 2.027 -9.321 -0.104 1.00 98.00 168 ARG A O 1
ATOM 1191 N N . VAL A 1 169 ? 3.858 -10.561 -0.567 1.00 97.88 169 VAL A N 1
ATOM 1192 C CA . VAL A 1 169 ? 4.161 -9.960 -1.862 1.00 97.88 169 VAL A CA 1
ATOM 1193 C C . VAL A 1 169 ? 4.329 -11.078 -2.874 1.00 97.88 169 VAL A C 1
ATOM 1195 O O . VAL A 1 169 ? 5.044 -12.043 -2.605 1.00 97.88 169 VAL A O 1
ATOM 1198 N N . ALA A 1 170 ? 3.660 -10.946 -4.010 1.00 95.94 170 ALA A N 1
ATOM 1199 C CA . ALA A 1 170 ? 3.840 -11.791 -5.177 1.00 95.94 170 ALA A CA 1
ATOM 1200 C C . ALA A 1 170 ? 4.285 -10.907 -6.342 1.00 95.94 170 ALA A C 1
ATOM 1202 O O . ALA A 1 170 ? 3.707 -9.846 -6.559 1.00 95.94 170 ALA A O 1
ATOM 1203 N N . GLU A 1 171 ? 5.302 -11.337 -7.079 1.00 95.31 171 GLU A N 1
ATOM 1204 C CA . GLU A 1 171 ? 5.763 -10.668 -8.297 1.00 95.31 171 GLU A CA 1
ATOM 1205 C C . GLU A 1 171 ? 5.317 -11.512 -9.503 1.00 95.31 171 GLU A C 1
ATOM 1207 O O . GLU A 1 171 ? 6.043 -12.421 -9.910 1.00 95.31 171 GLU A O 1
ATOM 1212 N N . PRO A 1 172 ? 4.079 -11.325 -10.013 1.00 91.88 172 PRO A N 1
ATOM 1213 C CA . PRO A 1 172 ? 3.553 -12.131 -11.120 1.00 91.88 172 PRO A CA 1
ATOM 1214 C C . PRO A 1 172 ? 4.332 -11.933 -12.424 1.00 91.88 172 PRO A C 1
ATOM 1216 O O . PRO A 1 172 ? 4.473 -12.867 -13.212 1.00 91.88 172 PRO A O 1
ATOM 1219 N N . VAL A 1 173 ? 4.824 -10.715 -12.650 1.00 90.19 173 VAL A N 1
ATOM 1220 C CA . VAL A 1 173 ? 5.657 -10.328 -13.790 1.00 90.19 173 VAL A CA 1
ATOM 1221 C C . VAL A 1 173 ? 6.730 -9.382 -13.266 1.00 90.19 173 VAL A C 1
ATOM 1223 O O . VAL A 1 173 ? 6.478 -8.641 -12.316 1.00 90.19 173 VAL A O 1
ATOM 1226 N N . GLU A 1 174 ? 7.908 -9.402 -13.885 1.00 89.88 174 GLU A N 1
ATOM 1227 C CA . GLU A 1 174 ? 9.000 -8.495 -13.534 1.00 89.88 174 GLU A CA 1
ATOM 1228 C C . GLU A 1 174 ? 8.519 -7.039 -13.493 1.00 89.88 174 GLU A C 1
ATOM 1230 O O . GLU A 1 174 ? 7.861 -6.551 -14.415 1.00 89.88 174 GLU A O 1
ATOM 1235 N N . GLY A 1 175 ? 8.827 -6.352 -12.393 1.00 94.31 175 GLY A N 1
ATOM 1236 C CA . GLY A 1 175 ? 8.458 -4.950 -12.214 1.00 94.31 175 GLY A CA 1
ATOM 1237 C C . GLY A 1 175 ? 6.990 -4.711 -11.845 1.00 94.31 175 GLY A C 1
ATOM 1238 O O . GLY A 1 175 ? 6.579 -3.555 -11.753 1.00 94.31 175 GLY A O 1
ATOM 1239 N N . VAL A 1 176 ? 6.204 -5.760 -11.579 1.00 96.69 176 VAL A N 1
ATOM 1240 C CA . VAL A 1 176 ? 4.842 -5.673 -11.031 1.00 96.69 176 VAL A CA 1
ATOM 1241 C C . VAL A 1 176 ? 4.753 -6.523 -9.771 1.00 96.69 176 VAL A C 1
ATOM 1243 O O . VAL A 1 176 ? 4.989 -7.722 -9.819 1.00 96.69 176 VAL A O 1
ATOM 1246 N N . ALA A 1 177 ? 4.338 -5.935 -8.652 1.00 98.06 177 ALA A N 1
ATOM 1247 C CA . ALA A 1 177 ? 4.156 -6.650 -7.396 1.00 98.06 177 ALA A CA 1
ATOM 1248 C C . ALA A 1 177 ? 2.742 -6.464 -6.837 1.00 98.06 177 ALA A C 1
ATOM 1250 O O . ALA A 1 177 ? 2.255 -5.347 -6.664 1.00 98.06 177 ALA A O 1
ATOM 1251 N N . GLU A 1 178 ? 2.093 -7.571 -6.507 1.00 98.31 178 GLU A N 1
ATOM 1252 C CA . GLU A 1 178 ? 0.830 -7.607 -5.783 1.00 98.31 178 GLU A CA 1
ATOM 1253 C C . GLU A 1 178 ? 1.102 -7.811 -4.298 1.00 98.31 178 GLU A C 1
ATOM 1255 O O . GLU A 1 178 ? 1.888 -8.670 -3.898 1.00 98.31 178 GLU A O 1
ATOM 1260 N N . VAL A 1 179 ? 0.455 -7.001 -3.469 1.00 98.62 179 VAL A N 1
ATOM 1261 C CA . VAL A 1 179 ? 0.710 -6.927 -2.034 1.00 98.62 179 VAL A CA 1
ATOM 1262 C C . VAL A 1 179 ? -0.593 -7.134 -1.284 1.00 98.62 179 VAL A C 1
ATOM 1264 O O . VAL A 1 179 ? -1.585 -6.459 -1.558 1.00 98.62 179 VAL A O 1
ATOM 1267 N N . CYS A 1 180 ? -0.582 -8.005 -0.279 1.00 98.31 180 CYS A N 1
ATOM 1268 C CA . CYS A 1 180 ? -1.686 -8.129 0.662 1.00 98.31 180 CYS A CA 1
ATOM 1269 C C . CYS A 1 180 ? -1.200 -8.198 2.113 1.00 98.31 180 CYS A C 1
ATOM 1271 O O . CYS A 1 180 ? -0.149 -8.756 2.432 1.00 98.31 180 CYS A O 1
ATOM 1273 N N . ALA A 1 181 ? -1.976 -7.596 3.009 1.00 97.81 181 ALA A N 1
ATOM 1274 C CA . ALA A 1 181 ? -1.728 -7.602 4.440 1.00 97.81 181 ALA A CA 1
ATOM 1275 C C . ALA A 1 181 ? -3.047 -7.543 5.215 1.00 97.81 181 ALA A C 1
ATOM 1277 O O . ALA A 1 181 ? -4.092 -7.142 4.699 1.00 97.81 181 ALA A O 1
ATOM 1278 N N . VAL A 1 182 ? -2.981 -7.919 6.489 1.00 97.50 182 VAL A N 1
ATOM 1279 C CA . VAL A 1 182 ? -4.090 -7.758 7.430 1.00 97.50 182 VAL A CA 1
ATOM 1280 C C . VAL A 1 182 ? -3.653 -6.785 8.510 1.00 97.50 182 VAL A C 1
ATOM 1282 O O . VAL A 1 182 ? -2.740 -7.085 9.278 1.00 97.50 182 VAL A O 1
ATOM 1285 N N . ALA A 1 183 ? -4.312 -5.635 8.582 1.00 95.56 183 ALA A N 1
ATOM 1286 C CA . ALA A 1 183 ? -4.172 -4.706 9.690 1.00 95.56 183 ALA A CA 1
ATOM 1287 C C . ALA A 1 183 ? -5.155 -5.077 10.805 1.00 95.56 183 ALA A C 1
ATOM 1289 O O . ALA A 1 183 ? -6.246 -5.587 10.554 1.00 95.56 183 ALA A O 1
ATOM 1290 N N . ARG A 1 184 ? -4.780 -4.835 12.057 1.00 94.19 184 ARG A N 1
ATOM 1291 C CA . ARG A 1 184 ? -5.622 -5.070 13.227 1.00 94.19 184 ARG A CA 1
ATOM 1292 C C . ARG A 1 184 ? -5.688 -3.819 14.080 1.00 94.19 184 ARG A C 1
ATOM 1294 O O . ARG A 1 184 ? -4.662 -3.199 14.344 1.00 94.19 184 ARG A O 1
ATOM 1301 N N . ARG A 1 185 ? -6.891 -3.481 14.542 1.00 92.69 185 ARG A N 1
ATOM 1302 C CA . ARG A 1 185 ? -7.119 -2.390 15.493 1.00 92.69 185 ARG A CA 1
ATOM 1303 C C . ARG A 1 185 ? -8.375 -2.652 16.311 1.00 92.69 185 ARG A C 1
ATOM 1305 O O . ARG A 1 185 ? -9.371 -3.122 15.769 1.00 92.69 185 ARG A O 1
ATOM 1312 N N . ASN A 1 186 ? -8.336 -2.370 17.615 1.00 89.88 186 ASN A N 1
ATOM 1313 C CA . ASN A 1 186 ? -9.473 -2.560 18.532 1.00 89.88 186 ASN A CA 1
ATOM 1314 C C . ASN A 1 186 ? -10.107 -3.968 18.427 1.00 89.88 186 ASN A C 1
ATOM 1316 O O . ASN A 1 186 ? -11.327 -4.120 18.406 1.00 89.88 186 ASN A O 1
ATOM 1320 N N . GLY A 1 187 ? -9.272 -5.003 18.270 1.00 87.19 187 GLY A N 1
ATOM 1321 C CA . GLY A 1 187 ? -9.711 -6.397 18.126 1.00 87.19 187 GLY A CA 1
ATOM 1322 C C . GLY A 1 187 ? -10.334 -6.766 16.771 1.00 87.19 187 GLY A C 1
ATOM 1323 O O . GLY A 1 187 ? -10.748 -7.910 16.593 1.00 87.19 187 GLY A O 1
ATOM 1324 N N . ARG A 1 188 ? -10.389 -5.845 15.801 1.00 91.56 188 ARG A N 1
ATOM 1325 C CA . ARG A 1 188 ? -10.924 -6.083 14.450 1.00 91.56 188 ARG A CA 1
ATOM 1326 C C . ARG A 1 188 ? -9.803 -6.196 13.427 1.00 91.56 188 ARG A C 1
ATOM 1328 O O . ARG A 1 188 ? -8.763 -5.562 13.580 1.00 91.56 188 ARG A O 1
ATOM 1335 N N . ALA A 1 189 ? -10.018 -7.030 12.413 1.00 94.94 189 ALA A N 1
ATOM 1336 C CA . ALA A 1 189 ? -9.102 -7.226 11.297 1.00 94.94 189 ALA A CA 1
ATOM 1337 C C . ALA A 1 189 ? -9.620 -6.494 10.054 1.00 94.94 189 ALA A C 1
ATOM 1339 O O . ALA A 1 189 ? -10.812 -6.554 9.759 1.00 94.94 189 ALA A O 1
ATOM 1340 N N . HIS A 1 190 ? -8.708 -5.852 9.332 1.00 96.00 190 HIS A N 1
ATOM 1341 C CA . HIS A 1 190 ? -8.962 -5.063 8.135 1.00 96.00 190 HIS A CA 1
ATOM 1342 C C . HIS A 1 190 ? -8.016 -5.516 7.030 1.00 96.00 190 HIS A C 1
ATOM 1344 O O . HIS A 1 190 ? -6.804 -5.622 7.237 1.00 96.00 190 HIS A O 1
ATOM 1350 N N . ALA A 1 191 ? -8.578 -5.819 5.865 1.00 96.69 191 ALA A N 1
ATOM 1351 C CA . ALA A 1 191 ? -7.797 -6.227 4.711 1.00 96.69 191 ALA A CA 1
ATOM 1352 C C . ALA A 1 191 ? -7.161 -5.005 4.045 1.00 96.69 191 ALA A C 1
ATOM 1354 O O . ALA A 1 191 ? -7.798 -3.962 3.891 1.00 96.69 191 ALA A O 1
ATOM 1355 N N . VAL A 1 192 ? -5.909 -5.157 3.630 1.00 98.00 192 VAL A N 1
ATOM 1356 C CA . VAL A 1 192 ? -5.179 -4.162 2.853 1.00 98.00 192 VAL A CA 1
ATOM 1357 C C . VAL A 1 192 ? -4.596 -4.860 1.637 1.00 98.00 192 VAL A C 1
ATOM 1359 O O . VAL A 1 192 ? -3.917 -5.878 1.774 1.00 98.00 192 VAL A O 1
ATOM 1362 N N . ALA A 1 193 ? -4.863 -4.315 0.458 1.00 98.31 193 ALA A N 1
ATOM 1363 C CA . ALA A 1 193 ? -4.330 -4.797 -0.804 1.00 98.31 193 ALA A CA 1
ATOM 1364 C C . ALA A 1 193 ? -3.720 -3.630 -1.580 1.00 98.31 193 ALA A C 1
ATOM 1366 O O . ALA A 1 193 ? -4.262 -2.525 -1.572 1.00 98.31 193 ALA A O 1
ATOM 1367 N N . ALA A 1 194 ? -2.594 -3.863 -2.243 1.00 98.50 194 ALA A N 1
ATOM 1368 C CA . ALA A 1 194 ? -1.958 -2.870 -3.093 1.00 98.50 194 ALA A CA 1
ATOM 1369 C C . ALA A 1 194 ? -1.309 -3.523 -4.313 1.00 98.50 194 ALA A C 1
ATOM 1371 O O . ALA A 1 194 ? -0.892 -4.678 -4.264 1.00 98.50 194 ALA A O 1
ATOM 1372 N N . ARG A 1 195 ? -1.189 -2.753 -5.392 1.00 98.56 195 ARG A N 1
ATOM 1373 C CA . ARG A 1 195 ? -0.387 -3.096 -6.565 1.00 98.56 195 ARG A CA 1
ATOM 1374 C C . ARG A 1 195 ? 0.738 -2.086 -6.696 1.00 98.56 195 ARG A C 1
ATOM 1376 O O . ARG A 1 195 ? 0.492 -0.881 -6.628 1.00 98.56 195 ARG A O 1
ATOM 1383 N N . LEU A 1 196 ? 1.957 -2.583 -6.853 1.00 98.56 196 LEU A N 1
ATOM 1384 C CA . LEU A 1 196 ? 3.155 -1.796 -7.095 1.00 98.56 196 LEU A CA 1
ATOM 1385 C C . LEU A 1 196 ? 3.655 -2.072 -8.509 1.00 98.56 196 LEU A C 1
ATOM 1387 O O . LEU A 1 196 ? 3.666 -3.218 -8.948 1.00 98.56 196 LEU A O 1
ATOM 1391 N N . GLU A 1 197 ? 4.112 -1.032 -9.188 1.00 98.12 197 GLU A N 1
ATOM 1392 C CA . GLU A 1 197 ? 4.747 -1.126 -10.500 1.00 98.12 197 GLU A CA 1
ATOM 1393 C C . GLU A 1 197 ? 6.054 -0.340 -10.490 1.00 98.12 197 GLU A C 1
ATOM 1395 O O . GLU A 1 197 ? 6.163 0.692 -9.821 1.00 98.12 197 GLU A O 1
ATOM 1400 N N . VAL A 1 198 ? 7.057 -0.821 -11.216 1.00 97.50 198 VAL A N 1
ATOM 1401 C CA . VAL A 1 198 ? 8.301 -0.086 -11.428 1.00 97.50 198 VAL A CA 1
ATOM 1402 C C . VAL A 1 198 ? 8.057 1.009 -12.462 1.00 97.50 198 VAL A C 1
ATOM 1404 O O . VAL A 1 198 ? 7.828 0.739 -13.635 1.00 97.50 198 VAL A O 1
ATOM 1407 N N . ILE A 1 199 ? 8.130 2.260 -12.013 1.00 95.19 199 ILE A N 1
ATOM 1408 C CA . ILE A 1 199 ? 7.985 3.465 -12.832 1.00 95.19 199 ILE A CA 1
ATOM 1409 C C . ILE A 1 199 ? 9.199 4.349 -12.553 1.00 95.19 199 ILE A C 1
ATOM 1411 O O . ILE A 1 199 ? 9.517 4.623 -11.391 1.00 95.19 199 ILE A O 1
ATOM 1415 N N . ASP A 1 200 ? 9.904 4.763 -13.605 1.00 93.25 200 ASP A N 1
ATOM 1416 C CA . ASP A 1 200 ? 11.156 5.530 -13.514 1.00 93.25 200 ASP A CA 1
ATOM 1417 C C . ASP A 1 200 ? 12.201 4.858 -12.601 1.00 93.25 200 ASP A C 1
ATOM 1419 O O . ASP A 1 200 ? 12.846 5.495 -11.764 1.00 93.25 200 ASP A O 1
ATOM 1423 N N . GLY A 1 201 ? 12.305 3.527 -12.698 1.00 93.69 201 GLY A N 1
ATOM 1424 C CA . GLY A 1 201 ? 13.225 2.722 -11.889 1.00 93.69 201 GLY A CA 1
ATOM 1425 C C . GLY A 1 201 ? 12.865 2.642 -10.402 1.00 93.69 201 GLY A C 1
ATOM 1426 O O . GLY A 1 201 ? 13.701 2.249 -9.592 1.00 93.69 201 GLY A O 1
ATOM 1427 N N . ARG A 1 202 ? 11.644 3.025 -10.005 1.00 95.75 202 ARG A N 1
ATOM 1428 C CA . ARG A 1 202 ? 11.183 2.978 -8.610 1.00 95.75 202 ARG A CA 1
ATOM 1429 C C . ARG A 1 202 ? 9.835 2.285 -8.505 1.00 95.75 202 ARG A C 1
ATOM 1431 O O . ARG A 1 202 ? 8.935 2.549 -9.290 1.00 95.75 202 ARG A O 1
ATOM 1438 N N . TRP A 1 203 ? 9.656 1.476 -7.471 1.00 98.00 203 TRP A N 1
ATOM 1439 C CA . TRP A 1 203 ? 8.350 0.921 -7.129 1.00 98.00 203 TRP A CA 1
ATOM 1440 C C . TRP A 1 203 ? 7.368 2.031 -6.727 1.00 98.00 203 TRP A C 1
ATOM 1442 O O . TRP A 1 203 ? 7.615 2.795 -5.789 1.00 98.00 203 TRP A O 1
ATOM 1452 N N . ARG A 1 204 ? 6.240 2.111 -7.432 1.00 98.19 204 ARG A N 1
ATOM 1453 C CA . ARG A 1 204 ? 5.137 3.045 -7.190 1.00 98.19 204 ARG A CA 1
ATOM 1454 C C . ARG A 1 204 ? 3.838 2.281 -7.025 1.00 98.19 204 ARG A C 1
ATOM 1456 O O . ARG A 1 204 ? 3.542 1.380 -7.794 1.00 98.19 204 ARG A O 1
ATOM 1463 N N . CYS A 1 205 ? 3.029 2.683 -6.057 1.00 98.56 205 CYS A N 1
ATOM 1464 C CA . CYS A 1 205 ? 1.689 2.150 -5.887 1.00 98.56 205 CYS A CA 1
ATOM 1465 C C . CYS A 1 205 ? 0.747 2.664 -6.989 1.00 98.56 205 CYS A C 1
ATOM 1467 O O . CYS A 1 205 ? 0.564 3.878 -7.157 1.00 98.56 205 CYS A O 1
ATOM 1469 N N . THR A 1 206 ? 0.169 1.726 -7.741 1.00 98.50 206 THR A N 1
ATOM 1470 C CA . THR A 1 206 ? -0.760 1.954 -8.863 1.00 98.50 206 THR A CA 1
ATOM 1471 C C . THR A 1 206 ? -2.193 1.542 -8.542 1.00 98.50 206 THR A C 1
ATOM 1473 O O . THR A 1 206 ? -3.122 2.007 -9.196 1.00 98.50 206 THR A O 1
ATOM 1476 N N . ALA A 1 207 ? -2.397 0.768 -7.475 1.00 98.25 207 ALA A N 1
ATOM 1477 C CA . ALA A 1 207 ? -3.709 0.517 -6.893 1.00 98.25 207 ALA A CA 1
ATOM 1478 C C . ALA A 1 207 ? -3.586 0.303 -5.381 1.00 98.25 207 ALA A C 1
ATOM 1480 O O . ALA A 1 207 ? -2.643 -0.339 -4.923 1.00 98.25 207 ALA A O 1
ATOM 1481 N N . LEU A 1 208 ? -4.550 0.804 -4.609 1.00 98.00 208 LEU A N 1
ATOM 1482 C CA . LEU A 1 208 ? -4.634 0.592 -3.165 1.00 98.00 208 LEU A CA 1
ATOM 1483 C C . LEU A 1 208 ? -6.090 0.360 -2.771 1.00 98.00 208 LEU A C 1
ATOM 1485 O O . LEU A 1 208 ? -6.962 1.151 -3.125 1.00 98.00 208 LEU A O 1
ATOM 1489 N N . GLN A 1 209 ? -6.324 -0.669 -1.964 1.00 97.19 209 GLN A N 1
ATOM 1490 C CA . GLN A 1 209 ? -7.596 -0.919 -1.312 1.00 97.19 209 GLN A CA 1
ATOM 1491 C C . GLN A 1 209 ? -7.391 -1.178 0.177 1.00 97.19 209 GLN A C 1
ATOM 1493 O O . GLN A 1 209 ? -6.540 -1.968 0.587 1.00 97.19 209 GLN A O 1
ATOM 1498 N N . VAL A 1 210 ? -8.211 -0.512 0.985 1.00 95.19 210 VAL A N 1
ATOM 1499 C CA . VAL A 1 210 ? -8.243 -0.657 2.439 1.00 95.19 210 VAL A CA 1
ATOM 1500 C C . VAL A 1 210 ? -9.691 -0.910 2.845 1.00 95.19 210 VAL A C 1
ATOM 1502 O O . VAL A 1 210 ? -10.556 -0.098 2.519 1.00 95.19 210 VAL A O 1
ATOM 1505 N N . GLY A 1 211 ? -9.942 -2.067 3.466 1.00 89.06 211 GLY A N 1
ATOM 1506 C CA . GLY A 1 211 ? -11.272 -2.498 3.928 1.00 89.06 211 GLY A CA 1
ATOM 1507 C C . GLY A 1 211 ? -11.633 -1.968 5.304 1.00 89.06 211 GLY A C 1
ATOM 1508 O O . GLY A 1 211 ? -11.109 -0.902 5.675 1.00 89.06 211 GLY A O 1
#

Solvent-accessible surface area (backbone atoms only — not comparable to full-atom values): 14425 Å² total; per-residue (Å²): 140,89,83,91,85,86,90,89,84,84,86,86,89,86,83,87,83,90,85,88,85,84,91,87,88,85,84,92,78,90,84,81,93,78,87,80,77,90,77,80,80,80,79,80,77,74,80,72,85,75,82,84,79,89,72,93,70,90,65,90,66,80,76,88,67,89,63,88,74,81,74,90,64,69,84,94,58,83,75,88,64,77,85,72,71,81,70,80,66,94,83,69,77,65,91,74,74,68,77,78,80,60,80,79,53,87,50,54,74,61,61,69,54,51,50,52,50,53,52,55,49,52,33,26,42,47,64,78,34,69,64,77,76,45,54,83,45,32,36,68,72,48,42,51,49,66,69,74,43,82,62,52,63,73,46,60,47,77,86,61,70,79,43,74,48,78,71,45,71,45,68,90,46,93,60,34,36,45,35,41,32,44,34,34,42,83,92,42,80,32,53,35,39,36,32,32,34,56,54,96,62,32,62,23,32,71,41,79,46,72,96